Protein AF-A0A511R0C4-F1 (afdb_monomer)

pLDDT: mean 76.49, std 20.61, range [31.17, 96.56]

Nearest PDB structures (foldseek):
  2pr9-assembly1_A  TM=6.406E-01  e=6.343E-01  Rattus norvegicus
  7oiq-assembly1_AAA  TM=5.763E-01  e=1.307E+00  Rattus norvegicus
  5cis-assembly1_A-2  TM=3.730E-01  e=4.066E-01  Rattus norvegicus
  2qqk-assembly1_A  TM=3.559E-01  e=2.087E-01  Homo sapiens
  5ckm-assembly1_A-2  TM=3.817E-01  e=1.236E+00  Rattus norvegicus

Sequence (210 aa):
MAATIDMESRTIMVSGAIDVNQVTIVMRVPIPEPGEYTLVKAETNLTDEPWLCWQITLGEGVSLPLQNPTNLLLSRQFRKAKYLADRGAILFWDGEVRPGDAIFKMARLNISGNYMILSHNRGGLTDAIFDEDEGESDDTGLEQDTPRIDLPGALDRYYEHITRHGFGDDLPKIEVEAPVRIVQPGEIDILSFTNLPQAHSGGIQPRERA

Solvent-accessible surface area (backbone atoms only — not comparable to full-atom values): 12278 Å² total; per-residue (Å²): 97,39,34,37,34,35,70,90,79,29,33,37,42,37,40,40,68,42,68,75,76,87,43,26,42,35,37,36,33,78,35,98,64,56,47,70,32,38,39,38,39,40,39,29,32,59,32,96,60,57,34,45,28,40,40,38,35,47,30,81,50,38,44,68,60,84,87,45,96,73,62,44,66,44,45,82,48,23,80,40,64,49,73,42,76,94,69,42,27,41,41,35,28,69,43,59,34,43,57,76,34,66,42,44,40,36,38,46,35,33,29,71,38,58,39,48,36,37,32,36,35,69,45,54,73,73,80,55,75,62,69,77,68,80,66,77,87,75,93,63,99,58,89,74,72,78,75,82,75,57,62,73,63,50,52,54,51,45,50,56,48,40,77,74,68,55,83,65,89,85,42,57,74,46,81,42,77,30,57,71,46,77,52,55,94,92,60,82,84,79,69,96,70,84,77,63,79,74,74,80,72,75,76,83,71,81,80,79,84,128

Organism: NCBI:txid1227553

Mean predicted aligned error: 11.78 Å

Structure (mmCIF, N/CA/C/O backbone):
data_AF-A0A511R0C4-F1
#
_entry.id   AF-A0A511R0C4-F1
#
loop_
_atom_site.group_PDB
_atom_site.id
_atom_site.type_symbol
_atom_site.label_atom_id
_atom_site.label_alt_id
_atom_site.label_comp_id
_atom_site.label_asym_id
_atom_site.label_entity_id
_atom_site.label_seq_id
_atom_site.pdbx_PDB_ins_code
_atom_site.Cartn_x
_atom_site.Cartn_y
_atom_site.Cartn_z
_atom_site.occupancy
_atom_site.B_iso_or_equiv
_atom_site.auth_seq_id
_atom_site.auth_comp_id
_atom_site.auth_asym_id
_atom_site.auth_atom_id
_atom_site.pdbx_PDB_model_num
ATOM 1 N N . MET A 1 1 ? -10.113 3.307 -7.699 1.00 87.19 1 MET A N 1
ATOM 2 C CA . MET A 1 1 ? -9.894 2.530 -6.453 1.00 87.19 1 MET A CA 1
ATOM 3 C C . MET A 1 1 ? -11.134 2.642 -5.582 1.00 87.19 1 MET A C 1
ATOM 5 O O . MET A 1 1 ? -11.849 3.625 -5.728 1.00 87.19 1 MET A O 1
ATOM 9 N N . ALA A 1 2 ? -11.395 1.665 -4.717 1.00 89.56 2 ALA A N 1
ATOM 10 C CA . ALA A 1 2 ? -12.496 1.669 -3.753 1.00 89.56 2 ALA A CA 1
ATOM 11 C C . ALA A 1 2 ? -12.060 0.983 -2.453 1.00 89.56 2 ALA A C 1
ATOM 13 O O . ALA A 1 2 ? -11.134 0.164 -2.460 1.00 89.56 2 ALA A O 1
ATOM 14 N N . ALA A 1 3 ? -12.724 1.322 -1.351 1.00 92.88 3 ALA A N 1
ATOM 15 C CA . ALA A 1 3 ? -12.408 0.803 -0.034 1.00 92.88 3 ALA A CA 1
ATOM 16 C C . ALA A 1 3 ? -13.652 0.279 0.690 1.00 92.88 3 ALA A C 1
ATOM 18 O O . ALA A 1 3 ? -14.783 0.726 0.489 1.00 92.88 3 ALA A O 1
ATOM 19 N N . THR A 1 4 ? -13.435 -0.691 1.562 1.00 93.88 4 THR A N 1
ATOM 20 C CA . THR A 1 4 ? -14.440 -1.232 2.468 1.00 93.88 4 THR A CA 1
ATOM 21 C C . THR A 1 4 ? -13.814 -1.405 3.839 1.00 93.88 4 THR A C 1
ATOM 23 O O . THR A 1 4 ? -12.650 -1.788 3.945 1.00 93.88 4 THR A O 1
ATOM 26 N N . ILE A 1 5 ? -14.564 -1.071 4.883 1.00 94.12 5 ILE A N 1
ATOM 27 C CA . ILE A 1 5 ? -14.098 -1.134 6.264 1.00 94.12 5 ILE A CA 1
ATOM 28 C C . ILE A 1 5 ? -15.033 -2.045 7.043 1.00 94.12 5 ILE A C 1
ATOM 30 O O . ILE A 1 5 ? -16.219 -1.751 7.188 1.00 94.12 5 ILE A O 1
ATOM 34 N N . ASP A 1 6 ? -14.476 -3.135 7.554 1.00 92.75 6 ASP A N 1
ATOM 35 C CA . ASP A 1 6 ? -15.108 -3.970 8.564 1.00 92.75 6 ASP A CA 1
ATOM 36 C C . ASP A 1 6 ? -14.676 -3.472 9.947 1.00 92.75 6 ASP A C 1
ATOM 38 O O . ASP A 1 6 ? -13.513 -3.591 10.348 1.00 92.75 6 ASP A O 1
ATOM 42 N N . MET A 1 7 ? -15.630 -2.881 10.665 1.00 90.25 7 MET A N 1
ATOM 43 C CA . MET A 1 7 ? -15.401 -2.311 11.992 1.00 90.25 7 MET A CA 1
ATOM 44 C C . MET A 1 7 ? -15.287 -3.372 13.087 1.00 90.25 7 MET A C 1
ATOM 46 O O . MET A 1 7 ? -14.645 -3.107 14.104 1.00 90.25 7 MET A O 1
ATOM 50 N N . GLU A 1 8 ? -15.868 -4.558 12.890 1.00 89.56 8 GLU A N 1
ATOM 51 C CA . GLU A 1 8 ? -15.792 -5.654 13.858 1.00 89.56 8 GLU A CA 1
ATOM 52 C C . GLU A 1 8 ? -14.375 -6.233 13.883 1.00 89.56 8 GLU A C 1
ATOM 54 O O . GLU A 1 8 ? -13.758 -6.331 14.946 1.00 89.56 8 GLU A O 1
ATOM 59 N N . SER A 1 9 ? -13.815 -6.537 12.706 1.00 89.56 9 SER A N 1
ATOM 60 C CA . SER A 1 9 ? -12.447 -7.061 12.593 1.00 89.56 9 SER A CA 1
ATOM 61 C C . SER A 1 9 ? -11.356 -5.987 12.531 1.00 89.56 9 SER A C 1
ATOM 63 O O . SER A 1 9 ? -10.170 -6.328 12.560 1.00 89.56 9 SER A O 1
ATOM 65 N N . ARG A 1 10 ? -11.726 -4.700 12.448 1.00 92.31 10 ARG A N 1
ATOM 66 C CA . ARG A 1 10 ? -10.808 -3.574 12.183 1.00 92.31 10 ARG A CA 1
ATOM 67 C C . ARG A 1 10 ? -10.005 -3.782 10.897 1.00 92.31 10 ARG A C 1
ATOM 69 O O . ARG A 1 10 ? -8.800 -3.525 10.853 1.00 92.31 10 ARG A O 1
ATOM 76 N N . THR A 1 11 ? -10.660 -4.243 9.838 1.00 93.19 11 THR A N 1
ATOM 77 C CA . THR A 1 11 ? -10.013 -4.500 8.546 1.00 93.19 11 THR A CA 1
ATOM 78 C C . THR A 1 11 ? -10.420 -3.451 7.525 1.00 93.19 11 THR A C 1
ATOM 80 O O . THR A 1 11 ? -11.603 -3.219 7.297 1.00 93.19 11 THR A O 1
ATOM 83 N N . ILE A 1 12 ? -9.432 -2.838 6.877 1.00 94.81 12 ILE A N 1
ATOM 84 C CA . ILE A 1 12 ? -9.630 -1.955 5.729 1.00 94.81 12 ILE A CA 1
ATOM 85 C C . ILE A 1 12 ? -9.226 -2.743 4.489 1.00 94.81 12 ILE A C 1
ATOM 87 O O . ILE A 1 12 ? -8.048 -3.044 4.300 1.00 94.81 12 ILE A O 1
ATOM 91 N N . MET A 1 13 ? -10.189 -3.063 3.633 1.00 95.06 13 MET A N 1
ATOM 92 C CA . MET A 1 13 ? -9.938 -3.670 2.336 1.00 95.06 13 MET A CA 1
ATOM 93 C C . MET A 1 13 ? -9.955 -2.594 1.256 1.00 95.06 13 MET A C 1
ATOM 95 O O . MET A 1 13 ? -10.962 -1.925 1.047 1.00 95.06 13 MET A O 1
ATOM 99 N N . VAL A 1 14 ? -8.841 -2.431 0.554 1.00 94.25 14 VAL A N 1
ATOM 100 C CA . VAL A 1 14 ? -8.711 -1.519 -0.583 1.00 94.25 14 VAL A CA 1
ATOM 101 C C . VAL A 1 14 ? -8.503 -2.340 -1.837 1.00 94.25 14 VAL A C 1
ATOM 103 O O . VAL A 1 14 ? -7.671 -3.248 -1.863 1.00 94.25 14 VAL A O 1
ATOM 106 N N . SER A 1 15 ? -9.196 -1.978 -2.910 1.00 92.31 15 SER A N 1
ATOM 107 C CA . SER A 1 15 ? -8.843 -2.505 -4.217 1.00 92.31 15 SER A CA 1
ATOM 108 C C . SER A 1 15 ? -8.902 -1.482 -5.337 1.00 92.31 15 SER A C 1
ATOM 110 O O . SER A 1 15 ? -9.533 -0.422 -5.248 1.00 92.31 15 SER A O 1
ATOM 112 N N . GLY A 1 16 ? -8.211 -1.802 -6.419 1.00 91.31 16 GLY A N 1
ATOM 113 C CA . GLY A 1 16 ? -8.275 -1.020 -7.633 1.00 91.31 16 GLY A CA 1
ATOM 114 C C . GLY A 1 16 ? -7.463 -1.616 -8.761 1.00 91.31 16 GLY A C 1
ATOM 115 O O . GLY A 1 16 ? -6.937 -2.723 -8.678 1.00 91.31 16 GLY A O 1
ATOM 116 N N . ALA A 1 17 ? -7.373 -0.835 -9.820 1.00 92.94 17 ALA A N 1
ATOM 117 C CA . ALA A 1 17 ? -6.550 -1.107 -10.972 1.00 92.94 17 ALA A CA 1
ATOM 118 C C . ALA A 1 17 ? -5.795 0.177 -11.318 1.00 92.94 17 ALA A C 1
ATOM 120 O O . ALA A 1 17 ? -6.306 1.270 -11.055 1.00 92.94 17 ALA A O 1
ATOM 121 N N . ILE A 1 18 ? -4.579 0.028 -11.827 1.00 91.75 18 ILE A N 1
ATOM 122 C CA . ILE A 1 18 ? -3.676 1.137 -12.126 1.00 91.75 18 ILE A CA 1
ATOM 123 C C . ILE A 1 18 ? -3.215 0.987 -13.568 1.00 91.75 18 ILE A C 1
ATOM 125 O O . ILE A 1 18 ? -2.592 -0.013 -13.910 1.00 91.75 18 ILE A O 1
ATOM 129 N N . ASP A 1 19 ? -3.531 1.981 -14.387 1.00 91.69 19 ASP A N 1
ATOM 130 C CA . ASP A 1 19 ? -3.222 2.082 -15.818 1.00 91.69 19 ASP A CA 1
ATOM 131 C C . ASP A 1 19 ? -2.254 3.238 -16.129 1.00 91.69 19 ASP A C 1
ATOM 133 O O . ASP A 1 19 ? -2.023 3.579 -17.285 1.00 91.69 19 ASP A O 1
ATOM 137 N N . VAL A 1 20 ? -1.669 3.835 -15.088 1.00 87.38 20 VAL A N 1
ATOM 138 C CA . VAL A 1 20 ? -0.735 4.959 -15.181 1.00 87.38 20 VAL A CA 1
ATOM 139 C C . VAL A 1 20 ? 0.674 4.545 -14.768 1.00 87.38 20 VAL A C 1
ATOM 141 O O . VAL A 1 20 ? 0.876 3.821 -13.792 1.00 87.38 20 VAL A O 1
ATOM 144 N N . ASN A 1 21 ? 1.658 5.047 -15.509 1.00 84.69 21 ASN A N 1
ATOM 145 C CA . ASN A 1 21 ? 3.084 4.886 -15.241 1.00 84.69 21 ASN A CA 1
ATOM 146 C C . ASN A 1 21 ? 3.674 6.182 -14.668 1.00 84.69 21 ASN A C 1
ATOM 148 O O . ASN A 1 21 ? 3.113 7.252 -14.884 1.00 84.69 21 ASN A O 1
ATOM 152 N N . GLN A 1 22 ? 4.815 6.081 -13.971 1.00 83.69 22 GLN A N 1
ATOM 153 C CA . GLN A 1 22 ? 5.636 7.232 -13.549 1.00 83.69 22 GLN A CA 1
ATOM 154 C C . GLN A 1 22 ? 4.884 8.309 -12.746 1.00 83.69 22 GLN A C 1
ATOM 156 O O . GLN A 1 22 ? 5.139 9.504 -12.867 1.00 83.69 22 GLN A O 1
ATOM 161 N N . VAL A 1 23 ? 3.950 7.883 -11.899 1.00 87.44 23 VAL A N 1
ATOM 162 C CA . VAL A 1 23 ? 3.211 8.769 -10.998 1.00 87.44 23 VAL A CA 1
ATOM 163 C C . VAL A 1 23 ? 3.168 8.185 -9.598 1.00 87.44 23 VAL A C 1
ATOM 165 O O . VAL A 1 23 ? 3.160 6.966 -9.405 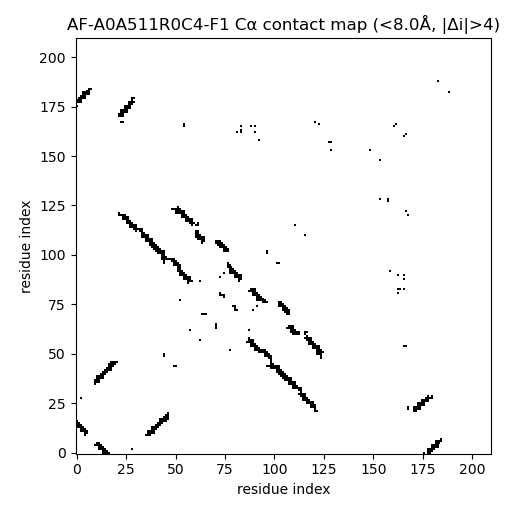1.00 87.44 23 VAL A O 1
ATOM 168 N N . THR A 1 24 ? 3.077 9.071 -8.617 1.00 90.69 24 THR A N 1
ATOM 169 C CA . THR A 1 24 ? 2.757 8.707 -7.243 1.00 90.69 24 THR A CA 1
ATOM 170 C C . THR A 1 24 ? 1.258 8.886 -7.028 1.00 90.69 24 THR A C 1
ATOM 172 O O . THR A 1 24 ? 0.725 9.994 -7.097 1.00 90.69 24 THR A O 1
ATOM 175 N N . ILE A 1 25 ? 0.556 7.791 -6.745 1.00 92.44 25 ILE A N 1
ATOM 176 C CA . ILE A 1 25 ? -0.876 7.822 -6.448 1.00 92.44 25 ILE A CA 1
ATOM 177 C C . ILE A 1 25 ? -1.040 8.066 -4.953 1.00 92.44 25 ILE A C 1
ATOM 179 O O . ILE A 1 25 ? -0.658 7.231 -4.133 1.00 92.44 25 ILE A O 1
ATOM 183 N N . VAL A 1 26 ? -1.619 9.207 -4.594 1.00 94.31 26 VAL A N 1
ATOM 184 C CA . VAL A 1 26 ? -1.947 9.580 -3.218 1.00 94.31 26 VAL A CA 1
ATOM 185 C C . VAL A 1 26 ? -3.397 9.205 -2.953 1.00 94.31 26 VAL A C 1
ATOM 187 O O . VAL A 1 26 ? -4.327 9.869 -3.401 1.00 94.31 26 VAL A O 1
ATOM 190 N N . MET A 1 27 ? -3.597 8.120 -2.219 1.00 94.88 27 MET A N 1
ATOM 191 C CA . MET A 1 27 ? -4.910 7.623 -1.850 1.00 94.88 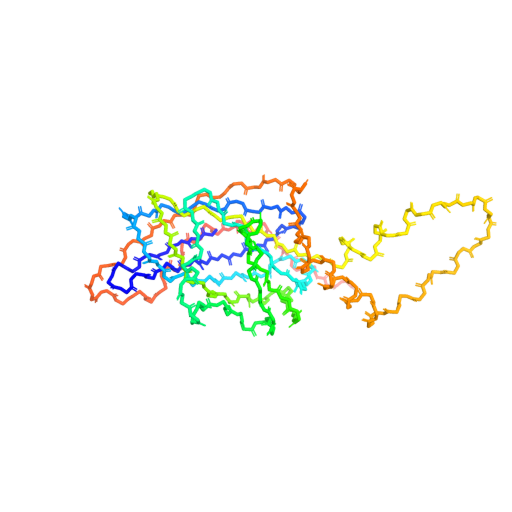27 MET A CA 1
ATOM 192 C C . MET A 1 27 ? -5.324 8.153 -0.478 1.00 94.88 27 MET A C 1
ATOM 194 O O . MET A 1 27 ? -4.573 8.048 0.495 1.00 94.88 27 MET A O 1
ATOM 198 N N . ARG A 1 28 ? -6.556 8.649 -0.391 1.00 96.19 28 ARG A N 1
ATOM 199 C CA . ARG A 1 28 ? -7.209 9.062 0.853 1.00 96.19 28 ARG A CA 1
ATOM 200 C C . ARG A 1 28 ? -8.418 8.167 1.098 1.00 96.19 28 ARG A C 1
ATOM 202 O O . ARG A 1 28 ? -9.277 8.037 0.229 1.00 96.19 28 ARG A O 1
ATOM 209 N N . VAL A 1 29 ? -8.483 7.550 2.273 1.00 96.00 29 VAL A N 1
ATOM 210 C CA . VAL A 1 29 ? -9.602 6.695 2.691 1.00 96.00 29 VAL A CA 1
ATOM 211 C C . VAL A 1 29 ? -10.200 7.284 3.966 1.00 96.00 29 VAL A C 1
ATOM 213 O O . VAL A 1 29 ? -9.492 7.321 4.973 1.00 96.00 29 VAL A O 1
ATOM 216 N N . PRO A 1 30 ? -11.456 7.762 3.955 1.00 95.56 30 PRO A N 1
ATOM 217 C CA . PRO A 1 30 ? -12.162 8.143 5.175 1.00 95.56 30 PRO A CA 1
ATOM 218 C C . PRO A 1 30 ? -12.204 6.991 6.185 1.00 95.56 30 PRO A C 1
ATOM 220 O O . PRO A 1 30 ? -12.572 5.870 5.837 1.00 95.56 30 PRO A O 1
ATOM 223 N N . ILE A 1 31 ? -11.845 7.270 7.436 1.00 95.50 31 ILE A N 1
ATOM 224 C CA . ILE A 1 31 ? -11.839 6.301 8.535 1.00 95.50 31 ILE A CA 1
ATOM 225 C C . ILE A 1 31 ? -12.898 6.714 9.565 1.00 95.50 31 ILE A C 1
ATOM 227 O O . ILE A 1 31 ? -12.876 7.865 10.002 1.00 95.50 31 ILE A O 1
ATOM 231 N N . PRO A 1 32 ? -13.813 5.809 9.970 1.00 93.38 32 PRO A N 1
ATOM 232 C CA . PRO A 1 32 ? -14.898 6.142 10.896 1.00 93.38 32 PRO A CA 1
ATOM 233 C C . PRO A 1 32 ? -14.409 6.588 12.274 1.00 93.38 32 PRO A C 1
ATOM 235 O O . PRO A 1 32 ? -14.987 7.490 12.873 1.00 93.38 32 PRO A O 1
ATOM 238 N N . GLU A 1 33 ? -13.340 5.962 12.766 1.00 94.56 33 GLU A N 1
ATOM 239 C CA . GLU A 1 33 ? -12.709 6.308 14.037 1.00 94.56 33 GLU A CA 1
ATOM 240 C C . GLU A 1 33 ? -11.216 5.928 14.050 1.00 94.56 33 GLU A C 1
ATOM 242 O O . GLU A 1 33 ? -10.846 4.892 13.483 1.00 94.56 33 GLU A O 1
ATOM 247 N N . PRO A 1 34 ? -10.354 6.726 14.706 1.00 96.56 34 PRO A N 1
ATOM 248 C CA . PRO A 1 34 ? -8.944 6.395 14.899 1.00 96.56 34 PRO A CA 1
ATOM 249 C C . PRO A 1 34 ? -8.732 5.038 15.581 1.00 96.56 34 PRO A C 1
ATOM 251 O O . PRO A 1 34 ? -9.550 4.592 16.386 1.00 96.56 34 PRO A O 1
ATOM 254 N N . GLY A 1 35 ? -7.598 4.399 15.308 1.00 94.62 35 GLY A N 1
ATOM 255 C CA . GLY A 1 35 ? -7.206 3.155 15.961 1.00 94.62 35 GLY A CA 1
ATOM 256 C C . GLY A 1 35 ? -6.269 2.293 15.127 1.00 94.62 35 GLY A C 1
ATOM 257 O O . GLY A 1 35 ? -5.738 2.709 14.096 1.00 94.62 35 GLY A O 1
ATOM 258 N N . GLU A 1 36 ? -6.082 1.058 15.588 1.00 94.31 36 GLU A N 1
ATOM 259 C CA . GLU A 1 36 ? -5.347 0.048 14.837 1.00 94.31 36 GLU A CA 1
ATOM 260 C C . GLU A 1 36 ? -6.253 -0.660 13.833 1.00 94.31 36 GLU A C 1
ATOM 262 O O . GLU A 1 36 ? -7.318 -1.159 14.197 1.00 94.31 36 GLU A O 1
ATOM 267 N N . TYR A 1 37 ? -5.780 -0.764 12.593 1.00 93.69 37 TYR A N 1
ATOM 268 C CA . TYR A 1 37 ? -6.450 -1.474 11.513 1.00 93.69 37 TYR A CA 1
ATOM 269 C C . TYR A 1 37 ? -5.491 -2.412 10.786 1.00 93.69 37 TYR A C 1
ATOM 271 O O . TYR A 1 37 ? -4.292 -2.153 10.659 1.00 93.69 37 TYR A O 1
ATOM 279 N N . THR A 1 38 ? -6.035 -3.501 10.256 1.00 93.12 38 THR A N 1
ATOM 280 C CA . THR A 1 38 ? -5.350 -4.337 9.273 1.00 93.12 38 THR A CA 1
ATOM 281 C C . THR A 1 38 ? -5.726 -3.843 7.883 1.00 93.12 38 THR A C 1
ATOM 283 O O . THR A 1 38 ? -6.878 -3.943 7.474 1.00 93.12 38 THR A O 1
ATOM 286 N N . LEU A 1 39 ? -4.762 -3.298 7.149 1.00 93.69 39 LEU A N 1
ATOM 287 C CA . LEU A 1 39 ? -4.908 -2.984 5.736 1.00 93.69 39 LEU A CA 1
ATOM 288 C C . LEU A 1 39 ? -4.712 -4.258 4.914 1.00 93.69 39 LEU A C 1
ATOM 290 O O . LEU A 1 39 ? -3.667 -4.903 5.000 1.00 93.69 39 LEU A O 1
ATOM 294 N N . VAL A 1 40 ? -5.685 -4.557 4.062 1.00 93.38 40 VAL A N 1
ATOM 295 C CA . VAL A 1 40 ? -5.601 -5.544 2.986 1.00 93.38 40 VAL A CA 1
ATOM 296 C C . VAL A 1 40 ? -5.779 -4.794 1.675 1.00 93.38 40 VAL A C 1
ATOM 298 O O . VAL A 1 40 ? -6.808 -4.165 1.452 1.00 93.38 40 VAL A O 1
ATOM 301 N N . LYS A 1 41 ? -4.777 -4.820 0.799 1.00 93.06 41 LYS A N 1
ATOM 302 C CA . LYS A 1 41 ? -4.791 -4.054 -0.450 1.00 93.06 41 LYS A CA 1
ATOM 303 C C . LYS A 1 41 ? -4.521 -4.954 -1.647 1.00 93.06 41 LYS A C 1
ATOM 305 O O . LYS A 1 41 ? -3.507 -5.651 -1.669 1.00 93.06 41 LYS A O 1
ATOM 310 N N . ALA A 1 42 ? -5.408 -4.911 -2.637 1.00 93.00 42 ALA A N 1
ATOM 311 C CA . ALA A 1 42 ? -5.285 -5.653 -3.888 1.00 93.00 42 ALA A CA 1
ATOM 312 C C . ALA A 1 42 ? -5.342 -4.710 -5.095 1.00 93.00 42 ALA A C 1
ATOM 314 O O . ALA A 1 42 ? -6.321 -3.992 -5.276 1.00 93.00 42 ALA A O 1
ATOM 315 N N . GLU A 1 43 ? -4.310 -4.690 -5.931 1.00 93.69 43 GLU A N 1
ATOM 316 C CA . GLU A 1 43 ? -4.241 -3.762 -7.066 1.00 93.69 43 GLU A CA 1
ATOM 317 C C . GLU A 1 43 ? -3.853 -4.485 -8.342 1.00 93.69 43 GLU A C 1
ATOM 319 O O . GLU A 1 43 ? -2.867 -5.212 -8.356 1.00 93.69 43 GLU A O 1
ATOM 324 N N . THR A 1 44 ? -4.622 -4.282 -9.407 1.00 95.12 44 THR A N 1
ATOM 325 C CA . THR A 1 44 ? -4.337 -4.882 -10.714 1.00 95.12 44 THR A CA 1
ATOM 326 C C . THR A 1 44 ? -3.430 -3.969 -11.520 1.00 95.12 44 THR A C 1
ATOM 328 O O . THR A 1 44 ? -3.706 -2.772 -11.640 1.00 95.12 44 THR A O 1
ATOM 331 N N . ASN A 1 45 ? -2.372 -4.538 -12.082 1.00 94.19 45 ASN A N 1
ATOM 332 C CA . ASN A 1 45 ? -1.522 -3.860 -13.039 1.00 94.19 45 ASN A CA 1
ATOM 333 C C . ASN A 1 45 ? -2.212 -3.832 -14.407 1.00 94.19 45 ASN A C 1
ATOM 335 O O . ASN A 1 45 ? -2.353 -4.869 -15.045 1.00 94.19 45 ASN A O 1
ATOM 339 N N . LEU A 1 46 ? -2.666 -2.662 -14.849 1.00 94.69 46 LEU A N 1
ATOM 340 C CA . LEU A 1 46 ? -3.187 -2.435 -16.202 1.00 94.69 46 LEU A CA 1
ATOM 341 C C . LEU A 1 46 ? -2.223 -1.605 -17.056 1.00 94.69 46 LEU A C 1
ATOM 343 O O . LEU A 1 46 ? -2.601 -1.162 -18.139 1.00 94.69 46 LEU A O 1
ATOM 347 N N . THR A 1 47 ? -1.001 -1.377 -16.574 1.00 90.75 47 THR A N 1
ATOM 348 C CA . THR A 1 47 ? 0.038 -0.722 -17.358 1.00 90.75 47 THR A CA 1
ATOM 349 C C . THR A 1 47 ? 0.656 -1.708 -18.349 1.00 90.75 47 THR A C 1
ATOM 351 O O . THR A 1 47 ? 0.351 -2.901 -18.362 1.00 90.75 47 THR A O 1
ATOM 354 N N . ASP A 1 48 ? 1.518 -1.202 -19.216 1.00 89.06 48 ASP A N 1
ATOM 355 C CA . ASP A 1 48 ? 2.288 -1.954 -20.206 1.00 89.06 48 ASP A CA 1
ATOM 356 C C . ASP A 1 48 ? 3.625 -2.496 -19.669 1.00 89.06 48 ASP A C 1
ATOM 358 O O . ASP A 1 48 ? 4.318 -3.230 -20.373 1.00 89.06 48 ASP A O 1
ATOM 362 N N . GLU A 1 49 ? 3.969 -2.199 -18.412 1.00 87.44 49 GLU A N 1
ATOM 363 C CA . GLU A 1 49 ? 5.243 -2.569 -17.794 1.00 87.44 49 GLU A CA 1
ATOM 364 C C . GLU A 1 49 ? 5.059 -3.416 -16.525 1.00 87.44 49 GLU A C 1
ATOM 366 O O . GLU A 1 49 ? 4.131 -3.188 -15.740 1.00 87.44 49 GLU A O 1
ATOM 371 N N . PRO A 1 50 ? 5.963 -4.375 -16.253 1.00 89.12 50 PRO A N 1
ATOM 372 C CA . PRO A 1 50 ? 5.944 -5.105 -14.996 1.00 89.12 50 PRO A CA 1
ATOM 373 C C . PRO A 1 50 ? 6.328 -4.208 -13.812 1.00 89.12 50 PRO A C 1
ATOM 375 O O . PRO A 1 50 ? 7.144 -3.290 -13.925 1.00 89.12 50 PRO A O 1
ATOM 378 N N . TRP A 1 51 ? 5.774 -4.507 -12.638 1.00 90.31 51 TRP A N 1
ATOM 379 C CA . TRP A 1 51 ? 6.181 -3.876 -11.380 1.00 90.31 51 TRP A CA 1
ATOM 380 C C . TRP A 1 51 ? 7.195 -4.778 -10.682 1.00 90.31 51 TRP A C 1
ATOM 382 O O . TRP A 1 51 ? 6.857 -5.894 -10.281 1.00 90.31 51 TRP A O 1
ATOM 392 N N . LEU A 1 52 ? 8.430 -4.301 -10.534 1.00 88.25 52 LEU A N 1
ATOM 393 C CA . LEU A 1 52 ? 9.528 -5.075 -9.934 1.00 88.25 52 LEU A CA 1
ATOM 394 C C . LEU A 1 52 ? 9.737 -4.763 -8.455 1.00 88.25 52 LEU A C 1
ATOM 396 O O . LEU A 1 52 ? 10.275 -5.566 -7.692 1.00 88.25 52 LEU A O 1
ATOM 400 N N . CYS A 1 53 ? 9.277 -3.595 -8.037 1.00 89.25 53 CYS A N 1
ATOM 401 C CA . CYS A 1 53 ? 9.178 -3.224 -6.645 1.00 89.25 53 CYS A CA 1
ATOM 402 C C . CYS A 1 53 ? 7.967 -2.315 -6.445 1.00 89.25 53 CYS A C 1
ATOM 404 O O . CYS A 1 53 ? 7.375 -1.779 -7.389 1.00 89.25 53 CYS A O 1
ATOM 406 N N . TRP A 1 54 ? 7.575 -2.177 -5.187 1.00 91.25 54 TRP A N 1
ATOM 407 C CA . TRP A 1 54 ? 6.417 -1.396 -4.801 1.00 91.25 54 TRP A CA 1
ATOM 408 C C . TRP A 1 54 ? 6.677 -0.688 -3.487 1.00 91.25 54 TRP A C 1
ATOM 410 O O . TRP A 1 54 ? 7.053 -1.337 -2.507 1.00 91.25 54 TRP A O 1
ATOM 420 N N . GLN A 1 55 ? 6.410 0.612 -3.442 1.00 91.50 55 GLN A N 1
ATOM 421 C CA . GLN A 1 55 ? 6.515 1.393 -2.222 1.00 91.50 55 GLN A CA 1
ATOM 422 C C . GLN A 1 55 ? 5.148 1.946 -1.821 1.00 91.50 55 GLN A C 1
ATOM 424 O O . GLN A 1 55 ? 4.317 2.315 -2.651 1.00 91.50 55 GLN A O 1
ATOM 429 N N . ILE A 1 56 ? 4.903 1.959 -0.514 1.00 92.94 56 ILE A N 1
ATOM 430 C CA . ILE A 1 56 ? 3.789 2.661 0.115 1.00 92.94 56 ILE A CA 1
ATOM 431 C C . ILE A 1 56 ? 4.383 3.632 1.125 1.00 92.94 56 ILE A C 1
ATOM 433 O O . ILE A 1 56 ? 4.984 3.185 2.098 1.00 92.94 56 ILE A O 1
ATOM 437 N N . THR A 1 57 ? 4.187 4.930 0.939 1.00 92.69 57 THR A N 1
ATOM 438 C CA . THR A 1 57 ? 4.537 5.935 1.946 1.00 92.69 57 THR A CA 1
ATOM 439 C C . THR A 1 57 ? 3.310 6.242 2.793 1.00 92.69 57 THR A C 1
ATOM 441 O O . THR A 1 57 ? 2.212 6.486 2.280 1.00 92.69 57 THR A O 1
ATOM 444 N N . LEU A 1 58 ? 3.489 6.183 4.107 1.00 93.62 58 LEU A N 1
ATOM 445 C CA . LEU A 1 58 ? 2.455 6.466 5.089 1.00 93.62 58 LEU A CA 1
ATOM 446 C C . LEU A 1 58 ? 2.327 7.984 5.241 1.00 93.62 58 LEU A C 1
ATOM 448 O O . LEU A 1 58 ? 3.308 8.677 5.503 1.00 93.62 58 LEU A O 1
ATOM 452 N N . GLY A 1 59 ? 1.120 8.505 5.036 1.00 94.19 59 GLY A N 1
ATOM 453 C CA . GLY A 1 59 ? 0.830 9.919 5.232 1.00 94.19 59 GLY A CA 1
ATOM 454 C C . GLY A 1 59 ? 0.750 10.303 6.709 1.00 94.19 59 GLY A C 1
ATOM 455 O O . GLY A 1 59 ? 0.849 9.467 7.609 1.00 94.19 59 GLY A O 1
ATOM 456 N N . GLU A 1 60 ? 0.528 11.593 6.955 1.00 92.44 60 GLU A N 1
ATOM 457 C CA . GLU A 1 60 ? 0.358 12.122 8.307 1.00 92.44 60 GLU A CA 1
ATOM 458 C C . GLU A 1 60 ? -0.725 11.355 9.082 1.00 92.44 60 GLU A C 1
ATOM 460 O O . GLU A 1 60 ? -1.805 11.062 8.566 1.00 92.44 60 GLU A O 1
ATOM 465 N N . GLY A 1 61 ? -0.418 11.014 10.335 1.00 92.94 61 GLY A N 1
ATOM 466 C CA . GLY A 1 61 ? -1.324 10.278 11.213 1.00 92.94 61 GLY A CA 1
ATOM 467 C C . GLY A 1 61 ? -1.429 8.778 10.927 1.00 92.94 61 GLY A C 1
ATOM 468 O O . GLY A 1 61 ? -2.200 8.105 11.607 1.00 92.94 61 GLY A O 1
ATOM 469 N N . VAL A 1 62 ? -0.656 8.233 9.980 1.00 94.62 62 VAL A N 1
ATOM 470 C CA . VAL A 1 62 ? -0.569 6.790 9.710 1.00 94.62 62 VAL A CA 1
ATOM 471 C C . VAL A 1 62 ? 0.822 6.279 10.083 1.00 94.62 62 VAL A C 1
ATOM 473 O O . VAL A 1 62 ? 1.836 6.851 9.700 1.00 94.62 62 VAL A O 1
ATOM 476 N N . SER A 1 63 ? 0.893 5.186 10.839 1.00 91.88 63 SER A N 1
ATOM 477 C CA . SER A 1 63 ? 2.166 4.585 11.258 1.00 91.88 63 SER A CA 1
ATOM 478 C C . SER A 1 63 ? 2.070 3.067 11.372 1.00 91.88 63 SER A C 1
ATOM 480 O O . SER A 1 63 ? 0.979 2.514 11.494 1.00 91.88 63 SER A O 1
ATOM 482 N N . LEU A 1 64 ? 3.211 2.376 11.358 1.00 88.75 64 LEU A N 1
ATOM 483 C CA . LEU A 1 64 ? 3.260 0.980 11.792 1.00 88.75 64 LEU A CA 1
ATOM 484 C C . LEU A 1 64 ? 3.340 0.910 13.324 1.00 88.75 64 LEU A C 1
ATOM 486 O O . LEU A 1 64 ? 4.151 1.626 13.917 1.00 88.75 64 LEU A O 1
ATOM 490 N N . PRO A 1 65 ? 2.581 0.023 13.989 1.00 79.81 65 PRO A N 1
ATOM 491 C CA . PRO A 1 65 ? 2.746 -0.232 15.413 1.00 79.81 65 PRO A CA 1
ATOM 492 C C . PRO A 1 65 ? 4.061 -0.995 15.655 1.00 79.81 65 PRO A C 1
ATOM 494 O O . PRO A 1 65 ? 4.105 -2.219 15.698 1.00 79.81 65 PRO A O 1
ATOM 497 N N . LEU A 1 66 ? 5.175 -0.274 15.805 1.00 68.00 66 LEU A N 1
ATOM 498 C CA . LEU A 1 66 ? 6.543 -0.828 15.888 1.00 68.00 66 LEU A CA 1
ATOM 499 C C . LEU A 1 66 ? 6.800 -1.780 17.072 1.00 68.00 66 LEU A C 1
ATOM 501 O O . LEU A 1 66 ? 7.845 -2.421 17.125 1.00 68.00 66 LEU A O 1
ATOM 505 N N . GLN A 1 67 ? 5.865 -1.885 18.017 1.00 61.34 67 GLN A N 1
ATOM 506 C CA . GLN A 1 67 ? 6.002 -2.702 19.224 1.00 61.34 67 GLN A CA 1
ATOM 507 C C . GLN A 1 67 ? 5.731 -4.197 18.990 1.00 61.34 67 GLN A C 1
ATOM 509 O O . GLN A 1 67 ? 5.973 -4.997 19.893 1.00 61.34 67 GLN A O 1
ATOM 514 N N . ASN A 1 68 ? 5.238 -4.593 17.809 1.00 52.84 68 ASN A N 1
ATOM 515 C CA . ASN A 1 68 ? 4.843 -5.973 17.548 1.00 52.84 68 ASN A CA 1
ATOM 516 C C . ASN A 1 68 ? 5.789 -6.687 16.552 1.00 52.84 68 ASN A C 1
ATOM 518 O O . ASN A 1 68 ? 5.869 -6.280 15.389 1.00 52.84 68 ASN A O 1
ATOM 522 N N . PRO A 1 69 ? 6.464 -7.787 16.951 1.00 45.03 69 PRO A N 1
ATOM 523 C CA . PRO A 1 69 ? 7.292 -8.594 16.049 1.00 45.03 69 PRO A CA 1
ATOM 524 C C . PRO A 1 69 ? 6.497 -9.263 14.914 1.00 45.03 69 PRO A C 1
ATOM 526 O O . PRO A 1 69 ? 7.098 -9.746 13.959 1.00 45.03 69 PRO A O 1
ATOM 529 N N . THR A 1 70 ? 5.160 -9.280 14.984 1.00 49.44 70 THR A N 1
ATOM 530 C CA . THR A 1 70 ? 4.274 -9.781 13.923 1.00 49.44 70 THR A CA 1
ATOM 531 C C . THR A 1 70 ? 3.641 -8.663 13.099 1.00 49.44 70 THR A C 1
ATOM 533 O O . THR A 1 70 ? 2.526 -8.845 12.608 1.00 49.44 70 THR A O 1
ATOM 536 N N . ASN A 1 71 ? 4.283 -7.496 12.963 1.00 61.91 71 ASN A N 1
ATOM 537 C CA . ASN A 1 71 ? 3.844 -6.493 11.991 1.00 61.91 71 ASN A CA 1
ATOM 538 C C . ASN A 1 71 ? 3.786 -7.148 10.610 1.00 61.91 71 ASN A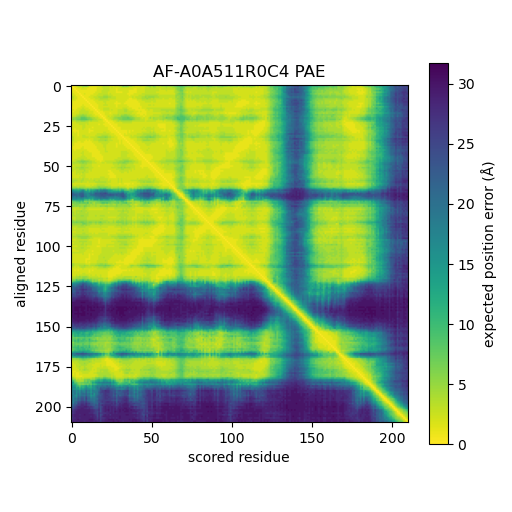 C 1
ATOM 540 O O . ASN A 1 71 ? 4.808 -7.389 9.972 1.00 61.91 71 ASN A O 1
ATOM 544 N N . LEU A 1 72 ? 2.570 -7.515 10.207 1.00 67.56 72 LEU A N 1
ATOM 545 C CA . LEU A 1 72 ? 2.290 -8.249 8.987 1.00 67.56 72 LEU A CA 1
ATOM 546 C C . LEU A 1 72 ? 2.614 -7.328 7.823 1.00 67.56 72 LEU A C 1
ATOM 548 O O . LEU A 1 72 ? 1.754 -6.568 7.419 1.00 67.56 72 LEU A O 1
ATOM 552 N N . LEU A 1 73 ? 3.844 -7.371 7.320 1.00 83.38 73 LEU A N 1
ATOM 553 C CA . LEU A 1 73 ? 4.223 -6.794 6.037 1.00 83.38 73 LEU A CA 1
ATOM 554 C C . LEU A 1 73 ? 4.338 -7.948 5.059 1.00 83.38 73 LEU A C 1
ATOM 556 O O . LEU A 1 73 ? 5.384 -8.582 4.940 1.00 83.38 73 LEU A O 1
ATOM 560 N N . LEU A 1 74 ? 3.223 -8.267 4.415 1.00 84.38 74 LEU A N 1
ATOM 561 C CA . LEU A 1 74 ? 3.149 -9.406 3.513 1.00 84.38 74 LEU A CA 1
ATOM 562 C C . LEU A 1 74 ? 2.803 -8.942 2.111 1.00 84.38 74 LEU A C 1
ATOM 564 O O . LEU A 1 74 ? 1.920 -8.108 1.925 1.00 84.38 74 LEU A O 1
ATOM 568 N N . SER A 1 75 ? 3.466 -9.548 1.135 1.00 87.12 75 SER A N 1
ATOM 569 C CA . SER A 1 75 ? 3.041 -9.566 -0.255 1.00 87.12 75 SER A CA 1
ATOM 570 C C . SER A 1 75 ? 3.079 -11.002 -0.760 1.00 87.12 75 SER A C 1
ATOM 572 O O . SER A 1 75 ? 3.901 -11.805 -0.318 1.00 87.12 75 SER A O 1
ATOM 574 N N . ARG A 1 76 ? 2.163 -11.355 -1.663 1.00 86.44 76 ARG A N 1
ATOM 575 C CA . ARG A 1 76 ? 2.192 -12.665 -2.333 1.00 86.44 76 ARG A CA 1
ATOM 576 C C . ARG A 1 76 ? 3.161 -12.686 -3.511 1.00 86.44 76 ARG A C 1
ATOM 578 O O . ARG A 1 76 ? 3.717 -13.739 -3.809 1.00 86.44 76 ARG A O 1
ATOM 585 N N . GLN A 1 77 ? 3.324 -11.546 -4.172 1.00 93.44 77 GLN A N 1
ATOM 586 C CA . GLN A 1 77 ? 4.088 -11.394 -5.409 1.00 93.44 77 GLN A CA 1
ATOM 587 C C . GLN A 1 77 ? 5.552 -11.054 -5.130 1.00 93.44 77 GLN A C 1
ATOM 589 O O . GLN A 1 77 ? 6.418 -11.423 -5.913 1.00 93.44 77 GLN A O 1
ATOM 594 N N . PHE A 1 78 ? 5.828 -10.411 -3.993 1.00 91.25 78 PHE A N 1
ATOM 595 C CA . PHE A 1 78 ? 7.170 -10.023 -3.569 1.00 91.25 78 PHE A CA 1
ATOM 596 C C . PHE A 1 78 ? 7.614 -10.842 -2.362 1.00 91.25 78 PHE A C 1
ATOM 598 O O . PHE A 1 78 ? 6.892 -10.937 -1.368 1.00 91.25 78 PHE A O 1
ATOM 605 N N . ARG A 1 79 ? 8.811 -11.428 -2.443 1.00 89.44 79 ARG A N 1
ATOM 606 C CA . ARG A 1 79 ? 9.376 -12.277 -1.383 1.00 89.44 79 ARG A CA 1
ATOM 607 C C . ARG A 1 79 ? 9.937 -11.477 -0.218 1.00 89.44 79 ARG A C 1
ATOM 609 O O . ARG A 1 79 ? 10.088 -12.028 0.871 1.00 89.44 79 ARG A O 1
ATOM 616 N N . LYS A 1 80 ? 10.284 -10.210 -0.446 1.00 88.81 80 LYS A N 1
ATOM 617 C CA . LYS A 1 80 ? 10.916 -9.345 0.548 1.00 88.81 80 LYS A CA 1
ATOM 618 C C . LYS A 1 80 ? 10.054 -8.121 0.820 1.00 88.81 80 LYS A C 1
ATOM 620 O O . LYS A 1 80 ? 9.426 -7.568 -0.083 1.00 88.81 80 LYS A O 1
ATOM 625 N N . ALA A 1 81 ? 10.053 -7.707 2.083 1.00 89.19 81 ALA A N 1
ATOM 626 C CA . ALA A 1 81 ? 9.413 -6.491 2.548 1.00 89.19 81 ALA A CA 1
ATOM 627 C C . ALA A 1 81 ? 10.256 -5.832 3.648 1.00 89.19 81 ALA A C 1
ATOM 629 O O . ALA A 1 81 ? 10.928 -6.522 4.419 1.00 89.19 81 ALA A O 1
ATOM 630 N N . LYS A 1 82 ? 10.226 -4.501 3.730 1.00 86.94 82 LYS A N 1
ATOM 631 C CA . LYS A 1 82 ? 10.954 -3.720 4.741 1.00 86.94 82 LYS A CA 1
ATOM 632 C C . LYS A 1 82 ? 10.211 -2.431 5.040 1.00 86.94 82 LYS A C 1
ATOM 634 O O . LYS A 1 82 ? 9.671 -1.799 4.138 1.00 86.94 82 LYS A O 1
ATOM 639 N N . TYR A 1 83 ? 10.235 -2.029 6.304 1.00 87.56 83 TYR A N 1
ATOM 640 C CA . TYR A 1 83 ? 9.834 -0.692 6.712 1.00 87.56 83 TYR A CA 1
ATOM 641 C C . TYR A 1 83 ? 11.056 0.229 6.795 1.00 87.56 83 TYR A C 1
ATOM 643 O O . TYR A 1 83 ? 12.041 -0.095 7.462 1.00 87.56 83 TYR A O 1
ATOM 651 N N . LEU A 1 84 ? 10.984 1.363 6.108 1.00 86.06 84 LEU A N 1
ATOM 652 C CA . LEU A 1 84 ? 11.948 2.458 6.126 1.00 86.06 84 LEU A CA 1
ATOM 653 C C . LEU A 1 84 ? 11.416 3.524 7.088 1.00 86.06 84 LEU A C 1
ATOM 655 O O . LEU A 1 84 ? 10.575 4.347 6.725 1.00 86.06 84 LEU A O 1
ATOM 659 N N . ALA A 1 85 ? 11.832 3.440 8.353 1.00 83.88 85 ALA A N 1
ATOM 660 C CA . ALA A 1 85 ? 11.259 4.239 9.437 1.00 83.88 85 ALA A CA 1
ATOM 661 C C . ALA A 1 85 ? 11.524 5.746 9.299 1.00 83.88 85 ALA A C 1
ATOM 663 O O . ALA A 1 85 ? 10.672 6.548 9.664 1.00 83.88 85 ALA A O 1
ATOM 664 N N . ASP A 1 86 ? 12.677 6.110 8.749 1.00 82.44 86 ASP A N 1
ATOM 665 C CA . ASP A 1 86 ? 13.096 7.476 8.428 1.00 82.44 86 ASP A CA 1
ATOM 666 C C . ASP A 1 86 ? 12.216 8.141 7.360 1.00 82.44 86 ASP A C 1
ATOM 668 O O . ASP A 1 86 ? 12.061 9.360 7.363 1.00 82.44 86 ASP A O 1
ATOM 672 N N . ARG A 1 87 ? 11.602 7.339 6.486 1.00 81.12 87 ARG A N 1
ATOM 673 C CA . ARG A 1 87 ? 10.713 7.801 5.410 1.00 81.12 87 ARG A CA 1
ATOM 674 C C . ARG A 1 87 ? 9.235 7.538 5.674 1.00 81.12 87 ARG A C 1
ATOM 676 O O . ARG A 1 87 ? 8.392 7.974 4.899 1.00 81.12 87 ARG A O 1
ATOM 683 N N . GLY A 1 88 ? 8.914 6.780 6.722 1.00 87.94 88 GLY A N 1
ATOM 684 C CA . GLY A 1 88 ? 7.561 6.275 6.933 1.00 87.94 88 GLY A CA 1
ATOM 685 C C . GLY A 1 88 ? 7.076 5.432 5.752 1.00 87.94 88 GLY A C 1
ATOM 686 O O . GLY A 1 88 ? 5.918 5.543 5.366 1.00 87.94 88 GLY A O 1
ATOM 687 N N . ALA A 1 89 ? 7.949 4.623 5.142 1.00 89.62 89 ALA A N 1
ATOM 688 C CA . ALA A 1 89 ? 7.637 3.900 3.909 1.00 89.62 89 ALA A CA 1
ATOM 689 C C . ALA A 1 89 ? 7.750 2.379 4.066 1.00 89.62 89 ALA A C 1
ATOM 691 O O . ALA A 1 89 ? 8.623 1.865 4.760 1.00 89.62 89 ALA A O 1
ATOM 692 N N . ILE A 1 90 ? 6.870 1.643 3.397 1.00 90.75 90 ILE A N 1
ATOM 693 C CA . ILE A 1 90 ? 6.888 0.185 3.286 1.00 90.75 90 ILE A CA 1
ATOM 694 C C . ILE A 1 90 ? 7.314 -0.160 1.866 1.00 90.75 90 ILE A C 1
ATOM 696 O O . ILE A 1 90 ? 6.647 0.228 0.909 1.00 90.75 90 ILE A O 1
ATOM 700 N N . LEU A 1 91 ? 8.392 -0.921 1.740 1.00 90.44 91 LEU A N 1
ATOM 701 C CA . LEU A 1 91 ? 8.929 -1.383 0.470 1.00 90.44 91 LEU A CA 1
ATOM 702 C C . LEU A 1 91 ? 8.682 -2.883 0.306 1.00 90.44 91 LEU A C 1
ATOM 704 O O . LEU A 1 91 ? 8.918 -3.646 1.244 1.00 90.44 91 LEU A O 1
ATOM 708 N N . PHE A 1 92 ? 8.285 -3.300 -0.895 1.00 91.00 92 PHE A N 1
ATOM 709 C CA . PHE A 1 92 ? 8.190 -4.693 -1.330 1.00 91.00 92 PHE A CA 1
ATOM 710 C C . PHE A 1 92 ? 9.024 -4.905 -2.599 1.00 91.00 92 PHE A C 1
ATOM 712 O O . PHE A 1 92 ? 8.958 -4.085 -3.514 1.00 91.00 92 PHE A O 1
ATOM 719 N N . TRP A 1 93 ? 9.802 -5.988 -2.662 1.00 90.44 93 TRP A N 1
ATOM 720 C CA . TRP A 1 93 ? 10.672 -6.307 -3.805 1.00 90.44 93 TRP A CA 1
ATOM 721 C C . TRP A 1 93 ? 11.013 -7.808 -3.867 1.00 90.44 93 TRP A C 1
ATOM 723 O O . TRP A 1 93 ? 10.538 -8.589 -3.037 1.00 90.44 93 TRP A O 1
ATOM 733 N N . ASP A 1 94 ? 11.851 -8.212 -4.833 1.00 86.00 94 ASP A N 1
ATOM 734 C CA . ASP A 1 94 ? 12.198 -9.618 -5.116 1.00 86.00 94 ASP A CA 1
ATOM 735 C C . ASP A 1 94 ? 10.959 -10.406 -5.567 1.00 86.00 94 ASP A C 1
ATOM 737 O O . ASP A 1 94 ? 10.389 -11.229 -4.844 1.00 86.00 94 ASP A O 1
ATOM 741 N N . GLY A 1 95 ? 10.492 -10.053 -6.765 1.00 89.69 95 GLY A N 1
ATOM 742 C CA . GLY A 1 95 ? 9.277 -10.557 -7.388 1.00 89.69 95 GLY A CA 1
ATOM 743 C C . GLY A 1 95 ? 8.880 -9.715 -8.599 1.00 89.69 95 GLY A C 1
ATOM 744 O O . GLY A 1 95 ? 9.621 -8.829 -9.016 1.00 89.69 95 GLY A O 1
ATOM 745 N N . GLU A 1 96 ? 7.710 -9.998 -9.159 1.00 91.12 96 GLU A N 1
ATOM 746 C CA . GLU A 1 96 ? 7.184 -9.311 -10.340 1.00 91.12 96 GLU A CA 1
ATOM 747 C C . GLU A 1 96 ? 5.650 -9.289 -10.284 1.00 91.12 96 GLU A C 1
ATOM 749 O O . GLU A 1 96 ? 5.026 -10.261 -9.851 1.00 91.12 96 GLU A O 1
ATOM 754 N N . VAL A 1 97 ? 5.047 -8.195 -10.749 1.00 92.56 97 VAL A N 1
ATOM 755 C CA . VAL A 1 97 ? 3.609 -8.098 -11.043 1.00 92.56 97 VAL A CA 1
ATOM 756 C C . VAL A 1 97 ? 3.455 -7.701 -12.506 1.00 92.56 97 VAL A C 1
ATOM 758 O O . VAL A 1 97 ? 3.735 -6.556 -12.870 1.00 92.56 97 VAL A O 1
ATOM 761 N N . ARG A 1 98 ? 3.050 -8.639 -13.363 1.00 93.12 98 ARG A N 1
ATOM 762 C CA . ARG A 1 98 ? 2.953 -8.400 -14.810 1.00 93.12 98 ARG A CA 1
ATOM 763 C C . ARG A 1 98 ? 1.691 -7.623 -15.171 1.00 93.12 98 ARG A C 1
ATOM 765 O O . ARG A 1 98 ? 0.738 -7.637 -14.393 1.00 93.12 98 ARG A O 1
ATOM 772 N N . PRO A 1 99 ? 1.639 -6.995 -16.356 1.00 93.75 99 PRO A N 1
ATOM 773 C CA . PRO A 1 99 ? 0.384 -6.522 -16.928 1.00 93.75 99 PRO A CA 1
ATOM 774 C C . PRO A 1 99 ? -0.706 -7.604 -16.872 1.00 93.75 99 PRO A C 1
ATOM 776 O O . PRO A 1 99 ? -0.505 -8.732 -17.320 1.00 93.75 99 PRO A O 1
ATOM 779 N N . GLY A 1 100 ? -1.853 -7.257 -16.296 1.00 94.38 100 GLY A N 1
ATOM 780 C CA . GLY A 1 100 ? -2.988 -8.140 -16.025 1.00 94.38 100 GLY A CA 1
ATOM 78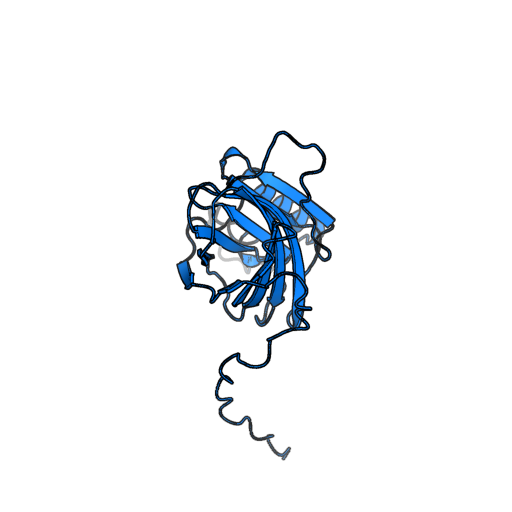1 C C . GLY A 1 100 ? -2.967 -8.832 -14.655 1.00 94.38 100 GLY A C 1
ATOM 782 O O . GLY A 1 100 ? -4.024 -9.268 -14.196 1.00 94.38 100 GLY A O 1
ATOM 783 N N . ASP A 1 101 ? -1.820 -8.906 -13.974 1.00 94.62 101 ASP A N 1
ATOM 784 C CA . ASP A 1 101 ? -1.719 -9.516 -12.647 1.00 94.62 101 ASP A CA 1
ATOM 785 C C . ASP A 1 101 ? -2.141 -8.544 -11.542 1.00 94.62 101 ASP A C 1
ATOM 787 O O . ASP A 1 101 ? -2.019 -7.323 -11.654 1.00 94.62 101 ASP A O 1
ATOM 791 N N . ALA A 1 102 ? -2.587 -9.104 -10.418 1.00 91.56 102 ALA A N 1
ATOM 792 C CA . ALA A 1 102 ? -2.837 -8.345 -9.203 1.00 91.56 102 ALA A CA 1
ATOM 793 C C . ALA A 1 102 ? -1.712 -8.527 -8.185 1.00 91.56 102 ALA A C 1
ATOM 795 O O . ALA A 1 102 ? -1.249 -9.643 -7.935 1.00 91.56 102 ALA A O 1
ATOM 796 N N . ILE A 1 103 ? -1.337 -7.435 -7.524 1.00 91.75 103 ILE A N 1
ATOM 797 C CA . ILE A 1 103 ? -0.557 -7.468 -6.292 1.00 91.75 103 ILE A CA 1
ATOM 798 C C . ILE A 1 103 ? -1.483 -7.529 -5.084 1.00 91.75 103 ILE A C 1
ATOM 800 O O . ILE A 1 103 ? -2.460 -6.790 -5.011 1.00 91.75 103 ILE A O 1
ATOM 804 N N . PHE A 1 104 ? -1.142 -8.364 -4.108 1.00 92.94 104 PHE A N 1
ATOM 805 C CA . PHE A 1 104 ? -1.823 -8.460 -2.824 1.00 92.94 104 PHE A CA 1
ATOM 806 C C . PHE A 1 104 ? -0.857 -8.087 -1.704 1.00 92.94 104 PHE A C 1
ATOM 808 O O . PHE A 1 104 ? 0.222 -8.673 -1.613 1.00 92.94 104 PHE A O 1
ATOM 815 N N . LYS A 1 105 ? -1.245 -7.129 -0.858 1.00 91.12 105 LYS A N 1
ATOM 816 C CA . LYS A 1 105 ? -0.431 -6.585 0.236 1.00 91.12 105 LYS A CA 1
ATOM 817 C C . LYS A 1 105 ? -1.229 -6.536 1.531 1.00 91.12 105 LYS A C 1
ATOM 819 O O . LYS A 1 105 ? -2.403 -6.168 1.519 1.00 91.12 105 LYS A O 1
ATOM 824 N N . MET A 1 106 ? -0.574 -6.840 2.644 1.00 91.25 106 MET A N 1
ATOM 825 C CA . MET A 1 106 ? -1.125 -6.648 3.983 1.00 91.25 106 MET A CA 1
ATOM 826 C C . MET A 1 106 ? -0.167 -5.835 4.848 1.00 91.25 106 MET A C 1
ATOM 828 O O . MET A 1 106 ? 1.048 -6.010 4.741 1.00 91.25 106 MET A O 1
ATOM 832 N N . ALA A 1 107 ? -0.733 -4.952 5.671 1.00 90.81 107 ALA A N 1
ATOM 833 C CA . ALA A 1 107 ? -0.034 -4.127 6.654 1.00 90.81 107 ALA A CA 1
ATOM 834 C C . ALA A 1 107 ? -0.913 -3.946 7.896 1.00 90.81 107 ALA A C 1
ATOM 836 O O . ALA A 1 107 ? -2.120 -3.763 7.767 1.00 90.81 107 ALA A O 1
ATOM 837 N N . ARG A 1 108 ? -0.330 -3.941 9.098 1.00 91.69 108 ARG A N 1
ATOM 838 C CA . ARG A 1 108 ? -1.030 -3.446 10.293 1.00 91.69 108 ARG A CA 1
ATOM 839 C C . ARG A 1 108 ? -0.662 -1.986 10.510 1.00 91.69 108 ARG A C 1
ATOM 841 O O . ARG A 1 108 ? 0.521 -1.669 10.563 1.00 91.69 108 ARG A O 1
ATOM 848 N N . LEU A 1 109 ? -1.659 -1.117 10.610 1.00 92.94 109 LEU A N 1
ATOM 849 C CA . LEU A 1 109 ? -1.495 0.330 10.690 1.00 92.94 109 LEU A CA 1
ATOM 850 C C . LEU A 1 109 ? -2.125 0.859 11.976 1.00 92.94 109 LEU A C 1
ATOM 852 O O . LEU A 1 109 ? -3.185 0.394 12.381 1.00 92.94 109 LEU A O 1
ATOM 856 N N . ASN A 1 110 ? -1.501 1.863 12.576 1.00 94.00 110 ASN A N 1
ATOM 857 C CA . ASN A 1 110 ? -2.132 2.747 13.542 1.00 94.00 110 ASN A CA 1
ATOM 858 C C . ASN A 1 110 ? -2.496 4.056 12.835 1.00 94.00 110 ASN A C 1
ATOM 860 O O . ASN A 1 110 ? -1.634 4.670 12.199 1.00 94.00 110 ASN A O 1
ATOM 864 N N . ILE A 1 111 ? -3.763 4.452 12.933 1.00 96.31 111 ILE A N 1
ATOM 865 C CA . ILE A 1 111 ? -4.327 5.637 12.288 1.00 96.31 111 ILE A CA 1
ATOM 866 C C . ILE A 1 111 ? -4.861 6.562 13.381 1.00 96.31 111 ILE A C 1
ATOM 868 O O . ILE A 1 111 ? -5.778 6.192 14.108 1.00 96.31 111 ILE A O 1
ATOM 872 N N . SER A 1 112 ? -4.302 7.764 13.508 1.00 95.62 112 SER A N 1
ATOM 873 C CA . SER A 1 112 ? -4.695 8.732 14.545 1.00 95.62 112 SER A CA 1
ATOM 874 C C . SER A 1 112 ? -5.776 9.723 14.102 1.00 95.62 112 SER A C 1
ATOM 876 O O . SER A 1 112 ? -6.373 10.386 14.948 1.00 95.62 112 SER A O 1
ATOM 878 N N . GLY A 1 113 ? -6.024 9.839 12.795 1.00 93.94 113 GLY A N 1
ATOM 879 C CA . GLY A 1 113 ? -6.989 10.773 12.216 1.00 93.94 113 GLY A CA 1
ATOM 880 C C . GLY A 1 113 ? -8.228 10.102 11.623 1.00 93.94 113 GLY A C 1
ATOM 881 O O . GLY A 1 113 ? -8.382 8.885 11.638 1.00 93.94 113 GLY A O 1
ATOM 882 N N . ASN A 1 114 ? -9.090 10.922 11.022 1.00 94.50 114 ASN A N 1
ATOM 883 C CA . ASN A 1 114 ? -10.311 10.468 10.338 1.00 94.50 114 ASN A CA 1
ATOM 884 C C . ASN A 1 114 ? -10.057 10.063 8.876 1.00 94.50 114 ASN A C 1
ATOM 886 O O . ASN A 1 114 ? -10.992 9.878 8.102 1.00 94.50 114 ASN A O 1
ATOM 890 N N . TYR A 1 115 ? -8.789 9.982 8.475 1.00 95.50 115 TYR A N 1
ATOM 891 C CA . TYR A 1 115 ? -8.366 9.561 7.149 1.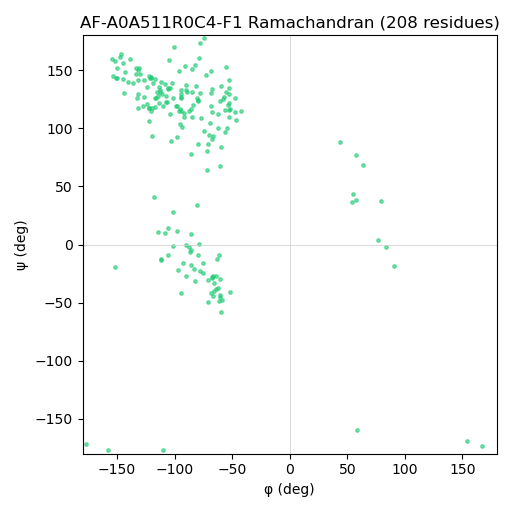00 95.50 115 TYR A CA 1
ATOM 892 C C . TYR A 1 115 ? -7.124 8.688 7.265 1.00 95.50 115 TYR A C 1
ATOM 894 O O . TYR A 1 115 ? -6.197 9.003 8.009 1.00 95.50 115 TYR A O 1
ATOM 902 N N . MET A 1 116 ? -7.085 7.633 6.462 1.00 96.56 116 MET A N 1
ATOM 903 C CA . MET A 1 116 ? -5.865 6.923 6.124 1.00 96.56 116 MET A CA 1
ATOM 904 C C . MET A 1 116 ? -5.356 7.499 4.807 1.00 96.56 116 MET A C 1
ATOM 906 O O . MET A 1 116 ? -6.018 7.380 3.773 1.00 96.56 116 MET A O 1
ATOM 910 N N . ILE A 1 117 ? -4.188 8.132 4.854 1.00 96.06 117 ILE A N 1
ATOM 911 C CA . ILE A 1 117 ? -3.517 8.678 3.677 1.00 96.06 117 ILE A CA 1
ATOM 912 C C . ILE A 1 117 ? -2.327 7.781 3.366 1.00 96.06 117 ILE A C 1
ATOM 914 O O . ILE A 1 117 ? -1.462 7.579 4.216 1.00 96.06 117 ILE A O 1
ATOM 918 N N . LEU A 1 118 ? -2.291 7.240 2.154 1.00 94.69 118 LEU A N 1
ATOM 919 C CA . LEU A 1 118 ? -1.196 6.414 1.658 1.00 94.69 118 LEU A CA 1
ATOM 920 C C . LEU A 1 118 ? -0.820 6.910 0.275 1.00 94.69 118 LEU A C 1
ATOM 922 O O . LEU A 1 118 ? -1.681 6.943 -0.603 1.00 94.69 118 LEU A O 1
ATOM 926 N N . SER A 1 119 ? 0.448 7.222 0.041 1.00 93.19 119 SER A N 1
ATOM 927 C CA . SER A 1 119 ? 0.938 7.327 -1.328 1.00 93.19 119 SER A CA 1
ATOM 928 C C . SER A 1 119 ? 1.596 6.024 -1.749 1.00 93.19 119 SER A C 1
ATOM 930 O O . SER A 1 119 ? 2.108 5.274 -0.919 1.00 93.19 119 SER A O 1
ATOM 932 N N . HIS A 1 120 ? 1.524 5.697 -3.030 1.00 91.69 120 HIS A N 1
ATOM 933 C CA . HIS A 1 120 ? 2.195 4.526 -3.560 1.00 91.69 120 HIS A CA 1
ATOM 934 C C . HIS A 1 120 ? 2.604 4.726 -5.008 1.00 91.69 120 HIS A C 1
ATOM 936 O O . HIS A 1 120 ? 1.975 5.463 -5.768 1.00 91.69 120 HIS A O 1
ATOM 942 N N . ASN A 1 121 ? 3.660 4.025 -5.368 1.00 88.31 121 ASN A N 1
ATOM 943 C CA . ASN A 1 121 ? 4.256 4.022 -6.684 1.00 88.31 121 ASN A CA 1
ATOM 944 C C . ASN A 1 121 ? 4.943 2.672 -6.911 1.00 88.31 121 ASN A C 1
ATOM 946 O O . ASN A 1 121 ? 5.277 1.932 -5.975 1.00 88.31 121 ASN A O 1
ATOM 950 N N . ARG A 1 122 ? 5.123 2.350 -8.189 1.00 85.12 122 ARG A N 1
ATOM 951 C CA . ARG A 1 122 ? 5.988 1.257 -8.628 1.00 85.12 122 ARG A CA 1
ATOM 952 C C . ARG A 1 122 ? 7.386 1.802 -8.877 1.00 85.12 122 ARG A C 1
ATOM 954 O O . ARG A 1 122 ? 7.510 2.970 -9.232 1.00 85.12 122 ARG A O 1
ATOM 961 N N . GLY A 1 123 ? 8.389 0.946 -8.760 1.00 71.75 123 GLY A N 1
ATOM 962 C CA . GLY A 1 123 ? 9.672 1.197 -9.402 1.00 71.75 123 GLY A CA 1
ATOM 963 C C . GLY A 1 123 ? 9.813 0.326 -10.648 1.00 71.75 123 GLY A C 1
ATOM 964 O O . GLY A 1 123 ? 9.433 -0.857 -10.643 1.00 71.75 123 GLY A O 1
ATOM 965 N N . GLY A 1 124 ? 10.278 0.941 -11.735 1.00 61.97 124 GLY A N 1
ATOM 966 C CA . GLY A 1 124 ? 10.609 0.279 -12.997 1.00 61.97 124 GLY A CA 1
ATOM 967 C C . GLY A 1 124 ? 12.114 0.036 -13.158 1.00 61.97 124 GLY A C 1
ATOM 968 O O . GLY A 1 124 ? 12.928 0.568 -12.411 1.00 61.97 124 GLY A O 1
ATOM 969 N N . LEU A 1 125 ? 12.493 -0.747 -14.178 1.00 53.44 125 LEU A N 1
ATOM 970 C CA . LEU A 1 125 ? 13.898 -0.893 -14.611 1.00 53.44 125 LEU A CA 1
ATOM 971 C C . LEU A 1 125 ? 14.503 0.444 -15.069 1.00 53.44 125 LEU A C 1
ATOM 973 O O . LEU A 1 125 ? 15.708 0.653 -14.944 1.00 53.44 125 LEU A O 1
ATOM 977 N N . THR A 1 126 ? 13.666 1.338 -15.601 1.00 52.34 126 THR A N 1
ATOM 978 C CA . THR A 1 126 ? 14.072 2.649 -16.119 1.00 52.34 126 THR A CA 1
ATOM 979 C C . THR A 1 126 ? 14.555 3.596 -15.034 1.00 52.34 126 THR A C 1
ATOM 981 O O . THR A 1 126 ? 15.428 4.404 -15.308 1.00 52.34 126 THR A O 1
ATOM 984 N N . ASP A 1 127 ? 14.050 3.457 -13.807 1.00 52.94 127 ASP A N 1
ATOM 985 C CA . ASP A 1 127 ? 14.307 4.407 -12.717 1.00 52.94 127 ASP A CA 1
ATOM 986 C C . ASP A 1 127 ? 15.686 4.209 -12.056 1.00 52.94 127 ASP A C 1
ATOM 988 O O . ASP A 1 127 ? 15.998 4.882 -11.081 1.00 52.94 127 ASP A O 1
ATOM 992 N N . ALA A 1 128 ? 16.494 3.241 -12.514 1.00 46.78 128 ALA A N 1
ATOM 993 C CA . ALA A 1 128 ? 17.772 2.923 -11.869 1.00 46.78 128 ALA A CA 1
ATOM 994 C C . ALA A 1 128 ? 18.871 2.336 -12.756 1.00 46.78 128 ALA A C 1
ATOM 996 O O . ALA A 1 128 ? 20.030 2.362 -12.356 1.00 46.78 128 ALA A O 1
ATOM 997 N N . ILE A 1 129 ? 18.554 1.774 -13.926 1.00 49.50 129 ILE A N 1
ATOM 998 C CA . ILE A 1 129 ? 19.605 1.236 -14.806 1.00 49.50 129 ILE A CA 1
ATOM 999 C C . ILE A 1 129 ? 20.246 2.337 -15.661 1.00 49.50 129 ILE A C 1
ATOM 1001 O O . ILE A 1 129 ? 21.374 2.158 -16.104 1.00 49.50 129 ILE A O 1
ATOM 1005 N N . PHE A 1 130 ? 19.570 3.473 -15.861 1.00 48.09 130 PHE A N 1
ATOM 1006 C CA . PHE A 1 130 ? 20.032 4.520 -16.779 1.00 48.09 130 PHE A CA 1
ATOM 1007 C C . PHE A 1 130 ? 20.470 5.830 -16.106 1.00 48.09 130 PHE A C 1
ATOM 1009 O O . PHE A 1 130 ? 21.145 6.613 -16.761 1.00 48.09 130 PHE A O 1
ATOM 1016 N N . ASP A 1 131 ? 20.162 6.054 -14.823 1.00 45.22 131 ASP A N 1
ATOM 1017 C CA . ASP A 1 131 ? 20.529 7.305 -14.130 1.00 45.22 131 ASP A CA 1
ATOM 1018 C C . ASP A 1 131 ? 21.952 7.291 -13.532 1.00 45.22 131 ASP A C 1
ATOM 1020 O O . ASP A 1 131 ? 22.506 8.349 -13.246 1.00 45.22 131 ASP A O 1
ATOM 1024 N N . GLU A 1 132 ? 22.591 6.123 -13.360 1.00 45.34 132 GLU A N 1
ATOM 1025 C CA . GLU A 1 132 ? 23.976 6.048 -12.849 1.00 45.34 132 GLU A CA 1
ATOM 1026 C C . GLU A 1 132 ? 25.059 6.201 -13.942 1.00 45.34 132 GLU A C 1
ATOM 1028 O O . GLU A 1 132 ? 26.236 6.311 -13.602 1.00 45.34 132 GLU A O 1
ATOM 1033 N N . ASP A 1 133 ? 24.683 6.284 -15.227 1.00 44.59 133 ASP A N 1
ATOM 1034 C CA . ASP A 1 133 ? 25.611 6.501 -16.356 1.00 44.59 133 ASP A CA 1
ATOM 1035 C C . ASP A 1 133 ? 25.695 7.979 -16.818 1.00 44.59 133 ASP A C 1
ATOM 1037 O O . ASP A 1 133 ? 26.340 8.275 -17.823 1.00 44.59 133 ASP A O 1
ATOM 1041 N N . GLU A 1 134 ? 25.150 8.951 -16.070 1.00 44.47 134 GLU A N 1
ATOM 1042 C CA . GLU A 1 134 ? 25.454 10.387 -16.282 1.00 44.47 134 GLU A CA 1
ATOM 1043 C C . GLU A 1 134 ? 26.794 10.819 -15.635 1.00 44.47 134 GLU A C 1
ATOM 1045 O O . GLU A 1 134 ? 26.969 11.943 -15.158 1.00 44.47 134 GLU A O 1
ATOM 1050 N N . GLY A 1 135 ? 27.780 9.920 -15.620 1.00 43.25 135 GLY A N 1
ATOM 1051 C CA . GLY A 1 135 ? 29.171 10.235 -15.310 1.00 43.25 135 GLY A CA 1
ATOM 1052 C C . GLY A 1 135 ? 29.962 10.515 -16.587 1.00 43.25 135 GLY A C 1
ATOM 1053 O O . GLY A 1 135 ? 30.364 9.577 -17.259 1.00 43.25 135 GLY A O 1
ATOM 1054 N N . GLU A 1 136 ? 30.188 11.799 -16.892 1.00 44.53 136 GLU A N 1
ATOM 1055 C CA . GLU A 1 136 ? 31.141 12.324 -17.893 1.00 44.53 136 GLU A CA 1
ATOM 1056 C C . GLU A 1 136 ? 31.176 11.588 -19.249 1.00 44.53 136 GLU A C 1
ATOM 1058 O O . GLU A 1 136 ? 32.021 10.733 -19.514 1.00 44.53 136 GLU A O 1
ATOM 1063 N N . SER A 1 137 ? 30.320 12.013 -20.185 1.00 41.34 137 SER A N 1
ATOM 1064 C CA . SER A 1 137 ? 30.553 11.735 -21.602 1.00 41.34 137 SER A CA 1
ATOM 1065 C C . SER A 1 137 ? 31.751 12.559 -22.094 1.00 41.34 137 SER A C 1
ATOM 1067 O O . SER A 1 137 ? 31.596 13.714 -22.499 1.00 41.34 137 SER A O 1
ATOM 1069 N N . ASP A 1 138 ? 32.946 11.972 -22.074 1.00 40.25 138 ASP A N 1
ATOM 1070 C CA . ASP A 1 138 ? 34.039 12.434 -22.926 1.00 40.25 138 ASP A CA 1
ATOM 1071 C C . ASP A 1 138 ? 33.661 12.130 -24.384 1.00 40.25 138 ASP A C 1
ATOM 1073 O O . ASP A 1 138 ? 33.512 10.975 -24.796 1.00 40.25 138 ASP A O 1
ATOM 1077 N N . ASP A 1 139 ? 33.465 13.205 -25.149 1.00 46.19 139 ASP A N 1
ATOM 1078 C CA . ASP A 1 139 ? 33.146 13.234 -26.576 1.00 46.19 139 ASP A CA 1
ATOM 1079 C C . ASP A 1 139 ? 34.261 12.556 -27.391 1.00 46.19 139 ASP A C 1
ATOM 1081 O O . ASP A 1 139 ? 35.193 13.181 -27.901 1.00 46.19 139 ASP A O 1
ATOM 1085 N N . THR A 1 140 ? 34.192 11.231 -27.487 1.00 44.53 140 THR A N 1
ATOM 1086 C CA . THR A 1 140 ? 34.982 10.440 -28.426 1.00 44.53 140 THR A CA 1
ATOM 1087 C C . THR A 1 140 ? 34.002 9.701 -29.322 1.00 44.53 140 THR A C 1
ATOM 1089 O O . THR A 1 140 ? 33.493 8.645 -28.969 1.00 44.53 140 THR A O 1
ATOM 1092 N N . GLY A 1 141 ? 33.679 10.308 -30.468 1.00 41.28 141 GLY A N 1
ATOM 1093 C CA . GLY A 1 141 ? 32.723 9.816 -31.467 1.00 41.28 141 GLY A CA 1
ATOM 1094 C C . GLY A 1 141 ? 33.068 8.456 -32.088 1.00 41.28 141 GLY A C 1
ATOM 1095 O O . GLY A 1 141 ? 33.350 8.360 -33.282 1.00 41.28 141 GLY A O 1
ATOM 1096 N N . LEU A 1 142 ? 33.017 7.399 -31.286 1.00 40.78 142 LEU A N 1
ATOM 1097 C CA . LEU A 1 142 ? 33.065 6.001 -31.683 1.00 40.78 142 LEU A CA 1
ATOM 1098 C C . LEU A 1 142 ? 31.698 5.391 -31.377 1.00 40.78 142 LEU A C 1
ATOM 1100 O O . LEU A 1 142 ? 31.141 5.619 -30.305 1.00 40.78 142 LEU A O 1
ATOM 1104 N N . GLU A 1 143 ? 31.151 4.656 -32.348 1.00 41.44 143 GLU A N 1
ATOM 1105 C CA . GLU A 1 143 ? 29.894 3.916 -32.229 1.00 41.44 143 GLU A CA 1
ATOM 1106 C C . GLU A 1 143 ? 29.888 3.126 -30.913 1.00 41.44 143 GLU A C 1
ATOM 1108 O O . GLU A 1 143 ? 30.636 2.161 -30.752 1.00 41.44 143 GLU A O 1
ATOM 1113 N N . GLN A 1 144 ? 29.088 3.579 -29.944 1.00 40.25 144 GLN A N 1
ATOM 1114 C CA . GLN A 1 144 ? 28.941 2.893 -28.671 1.00 40.25 144 GLN A CA 1
ATOM 1115 C C . GLN A 1 144 ? 28.190 1.588 -28.928 1.00 40.25 144 GLN A C 1
ATOM 1117 O O . GLN A 1 144 ? 26.976 1.577 -29.145 1.00 40.25 144 GLN A O 1
ATOM 1122 N N . ASP A 1 145 ? 28.939 0.484 -28.908 1.00 40.38 145 ASP A N 1
ATOM 1123 C CA . ASP A 1 145 ? 28.414 -0.847 -28.626 1.00 40.38 145 ASP A CA 1
ATOM 1124 C C . ASP A 1 145 ? 27.438 -0.711 -27.455 1.00 40.38 145 ASP A C 1
ATOM 1126 O O . ASP A 1 145 ? 27.835 -0.324 -26.355 1.00 40.38 145 ASP A O 1
ATOM 1130 N N . THR A 1 146 ? 26.153 -0.978 -27.698 1.00 41.09 146 THR A N 1
ATOM 1131 C CA . THR A 1 146 ? 25.126 -0.920 -26.655 1.00 41.09 146 THR A CA 1
ATOM 1132 C C . THR A 1 146 ? 25.604 -1.783 -25.486 1.00 41.09 146 THR A C 1
ATOM 1134 O O . THR A 1 146 ? 25.784 -2.992 -25.686 1.00 41.09 146 THR A O 1
ATOM 1137 N N . PRO A 1 147 ? 25.869 -1.212 -24.294 1.00 43.72 147 PRO A N 1
ATOM 1138 C CA . PRO A 1 147 ? 26.465 -1.972 -23.211 1.00 43.72 147 PRO A CA 1
ATOM 1139 C C . PRO A 1 147 ? 25.563 -3.164 -22.898 1.00 43.72 147 PRO A C 1
ATOM 1141 O O . PRO A 1 147 ? 24.357 -3.032 -22.680 1.00 43.72 147 PRO A O 1
ATOM 1144 N N . ARG A 1 148 ? 26.143 -4.369 -22.935 1.00 44.53 148 ARG A N 1
ATOM 1145 C CA . ARG A 1 148 ? 25.461 -5.587 -22.496 1.00 44.53 148 ARG A CA 1
ATOM 1146 C C . ARG A 1 148 ? 25.155 -5.421 -21.011 1.00 44.53 148 ARG A C 1
ATOM 1148 O O . ARG A 1 148 ? 26.041 -5.605 -20.183 1.00 44.53 148 ARG A O 1
ATOM 1155 N N . ILE A 1 149 ? 23.910 -5.071 -20.697 1.00 50.97 149 ILE A N 1
ATOM 1156 C CA . ILE A 1 149 ? 23.416 -4.972 -19.325 1.00 50.97 149 ILE A CA 1
ATOM 1157 C C . ILE A 1 149 ? 23.649 -6.327 -18.646 1.00 50.97 149 ILE A C 1
ATOM 1159 O O . ILE A 1 149 ? 23.065 -7.340 -19.042 1.00 50.97 149 ILE A O 1
ATOM 1163 N N . ASP A 1 150 ? 24.501 -6.350 -17.623 1.00 54.09 150 ASP A N 1
ATOM 1164 C CA . ASP A 1 150 ? 24.613 -7.477 -16.698 1.00 54.09 150 ASP A CA 1
ATOM 1165 C C . ASP A 1 150 ? 23.364 -7.493 -15.806 1.00 54.09 150 ASP A C 1
ATOM 1167 O O . ASP A 1 150 ? 23.341 -6.946 -14.702 1.00 54.09 150 ASP A O 1
ATOM 1171 N N . LEU A 1 151 ? 22.278 -8.047 -16.354 1.00 57.94 151 LEU A N 1
ATOM 1172 C CA . LEU A 1 151 ? 20.944 -8.044 -15.750 1.00 57.94 151 LEU A CA 1
ATOM 1173 C C . LEU A 1 151 ? 20.932 -8.555 -14.293 1.00 57.94 151 LEU A C 1
ATOM 1175 O O . LEU A 1 151 ? 20.257 -7.927 -13.476 1.00 57.94 151 LEU A O 1
ATOM 1179 N N . PRO A 1 152 ? 21.671 -9.624 -13.917 1.00 60.25 152 PRO A N 1
ATOM 1180 C CA . PRO A 1 152 ? 21.769 -10.050 -12.521 1.00 60.25 152 PRO A CA 1
ATOM 1181 C C . PRO A 1 152 ? 22.386 -8.991 -11.594 1.00 60.25 152 PRO A C 1
ATOM 1183 O O . PRO A 1 152 ? 21.802 -8.679 -10.559 1.00 60.25 152 PRO A O 1
ATOM 1186 N N . GLY A 1 153 ? 23.526 -8.398 -11.969 1.00 65.44 153 GLY A N 1
ATOM 1187 C CA . GLY A 1 153 ? 24.218 -7.408 -11.137 1.00 65.44 153 GLY A CA 1
ATOM 1188 C C . GLY A 1 153 ? 23.486 -6.065 -11.039 1.00 65.44 153 GLY A C 1
ATOM 1189 O O . GLY A 1 153 ? 23.560 -5.393 -10.010 1.00 65.44 153 GLY A O 1
ATOM 1190 N N . ALA A 1 154 ? 22.752 -5.680 -12.086 1.00 67.31 154 ALA A N 1
ATOM 1191 C CA . ALA A 1 154 ? 21.967 -4.447 -12.110 1.00 67.31 154 ALA A CA 1
ATOM 1192 C C . ALA A 1 154 ? 20.767 -4.492 -11.146 1.00 67.31 154 ALA A C 1
ATOM 1194 O O . ALA A 1 154 ? 20.519 -3.530 -10.422 1.00 67.31 154 ALA A O 1
ATOM 1195 N N . LEU A 1 155 ? 20.056 -5.623 -11.085 1.00 70.50 155 LEU A N 1
ATOM 1196 C CA . LEU A 1 155 ? 18.917 -5.813 -10.178 1.00 70.50 155 LEU A CA 1
ATOM 1197 C C . LEU A 1 155 ? 19.332 -5.798 -8.703 1.00 70.50 155 LEU A C 1
ATOM 1199 O O . LEU A 1 155 ? 18.635 -5.209 -7.878 1.00 70.50 155 LEU A O 1
ATOM 1203 N N . ASP A 1 156 ? 20.471 -6.405 -8.370 1.00 73.69 156 ASP A N 1
ATOM 1204 C CA . ASP A 1 156 ? 20.978 -6.404 -6.997 1.00 73.69 156 ASP A CA 1
ATOM 1205 C C . ASP A 1 156 ? 21.381 -4.993 -6.540 1.00 73.69 156 ASP A C 1
ATOM 1207 O O . ASP A 1 156 ? 20.985 -4.575 -5.448 1.00 73.69 156 ASP A O 1
ATOM 1211 N N . ARG A 1 157 ? 22.084 -4.226 -7.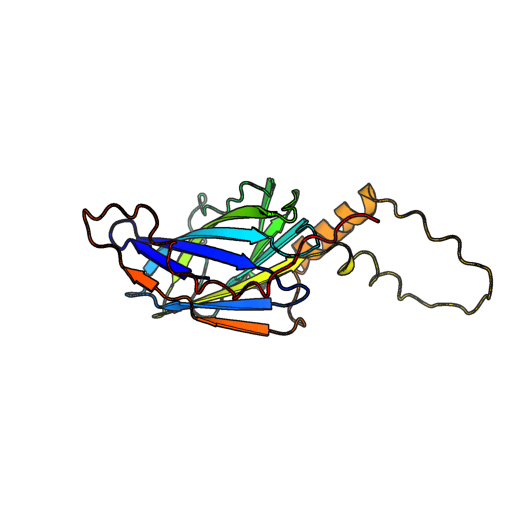391 1.00 73.50 157 ARG A N 1
ATOM 1212 C CA . ARG A 1 157 ? 22.406 -2.812 -7.118 1.00 73.50 157 ARG A CA 1
ATOM 1213 C C . ARG A 1 157 ? 21.149 -1.965 -6.968 1.00 73.50 157 ARG A C 1
ATOM 1215 O O . ARG A 1 157 ? 21.044 -1.186 -6.023 1.00 73.50 157 ARG A O 1
ATOM 1222 N N . TYR A 1 158 ? 20.165 -2.175 -7.839 1.00 74.19 158 TYR A N 1
ATOM 1223 C CA . TYR A 1 158 ? 18.879 -1.497 -7.742 1.00 74.19 158 TYR A CA 1
ATOM 1224 C C . TYR A 1 158 ? 18.185 -1.778 -6.407 1.00 74.19 158 TYR A C 1
ATOM 1226 O O . TYR A 1 158 ? 17.756 -0.852 -5.720 1.00 74.19 158 TYR A O 1
ATOM 1234 N N . TYR A 1 159 ? 18.118 -3.045 -5.992 1.00 77.88 159 TYR A N 1
ATOM 1235 C CA . TYR A 1 159 ? 17.531 -3.419 -4.708 1.00 77.88 159 TYR A CA 1
ATOM 1236 C C . TYR A 1 159 ? 18.302 -2.847 -3.516 1.00 77.88 159 TYR A C 1
ATOM 1238 O O . TYR A 1 159 ? 17.688 -2.398 -2.544 1.00 77.88 159 TYR A O 1
ATOM 1246 N N . GLU A 1 160 ? 19.631 -2.807 -3.574 1.00 79.81 160 GLU A N 1
ATOM 1247 C CA . GLU A 1 160 ? 20.443 -2.132 -2.560 1.00 79.81 160 GLU A CA 1
ATOM 1248 C C . GLU A 1 160 ? 20.117 -0.633 -2.484 1.00 79.81 160 GLU A C 1
ATOM 1250 O O . GLU A 1 160 ? 19.894 -0.110 -1.388 1.00 79.81 160 GLU A O 1
ATOM 1255 N N . HIS A 1 161 ? 20.001 0.034 -3.634 1.00 79.75 161 HIS A N 1
ATOM 1256 C CA . HIS A 1 161 ? 19.637 1.443 -3.722 1.00 79.75 161 HIS A CA 1
ATOM 1257 C C . HIS A 1 161 ? 18.256 1.701 -3.101 1.00 79.75 161 HIS A C 1
ATOM 1259 O O . HIS A 1 161 ? 18.144 2.437 -2.117 1.00 79.75 161 HIS A O 1
ATOM 1265 N N . ILE A 1 162 ? 17.197 1.045 -3.588 1.00 78.88 162 ILE A N 1
ATOM 1266 C CA . ILE A 1 162 ? 15.827 1.313 -3.112 1.00 78.88 162 ILE A CA 1
ATOM 1267 C C . ILE A 1 162 ? 15.617 0.893 -1.653 1.00 78.88 162 ILE A C 1
ATOM 1269 O O . ILE A 1 162 ? 14.800 1.479 -0.950 1.00 78.88 162 ILE A O 1
ATOM 1273 N N . THR A 1 163 ? 16.358 -0.095 -1.140 1.00 77.94 163 THR A N 1
ATOM 1274 C CA . THR A 1 163 ? 16.239 -0.491 0.277 1.00 77.94 163 THR A CA 1
ATOM 1275 C C . THR A 1 163 ? 16.910 0.491 1.236 1.00 77.94 163 THR A C 1
ATOM 1277 O O . THR A 1 163 ? 16.643 0.427 2.447 1.00 77.94 163 THR A O 1
ATOM 1280 N N . ARG A 1 164 ? 17.772 1.376 0.722 1.00 77.88 164 ARG A N 1
ATOM 1281 C CA . ARG A 1 164 ? 18.348 2.513 1.452 1.00 77.88 164 ARG A CA 1
ATOM 1282 C C . ARG A 1 164 ? 17.554 3.793 1.234 1.00 77.88 164 ARG A C 1
ATOM 1284 O O . ARG A 1 164 ? 17.348 4.532 2.190 1.00 77.88 164 ARG A O 1
ATOM 1291 N N . HIS A 1 165 ? 17.121 4.044 0.004 1.00 74.56 165 HIS A N 1
ATOM 1292 C CA . HIS A 1 165 ? 16.626 5.354 -0.409 1.00 74.56 165 HIS A CA 1
ATOM 1293 C C . HIS A 1 165 ? 15.126 5.390 -0.717 1.00 74.56 165 HIS A C 1
ATOM 1295 O O . HIS A 1 165 ? 14.571 6.476 -0.800 1.00 74.56 165 HIS A O 1
ATOM 1301 N N . GLY A 1 166 ? 14.438 4.253 -0.843 1.00 73.56 166 GLY A N 1
ATOM 1302 C CA . GLY A 1 166 ? 13.084 4.238 -1.404 1.00 73.56 166 GLY A CA 1
ATOM 1303 C C . GLY A 1 166 ? 13.051 4.821 -2.825 1.00 73.56 166 GLY A C 1
ATOM 1304 O O . GLY A 1 166 ? 14.084 4.860 -3.491 1.00 73.56 166 GLY A O 1
ATOM 1305 N N . PHE A 1 167 ? 11.882 5.261 -3.298 1.00 77.06 167 PHE A N 1
ATOM 1306 C CA . PHE A 1 167 ? 11.751 5.985 -4.573 1.00 77.06 167 PHE A CA 1
ATOM 1307 C C . PHE A 1 167 ? 10.519 6.908 -4.656 1.00 77.06 167 PHE A C 1
ATOM 1309 O O . PHE A 1 167 ? 9.522 6.730 -3.951 1.00 77.06 167 PHE A O 1
ATOM 1316 N N . GLY A 1 168 ? 10.593 7.875 -5.580 1.00 64.06 168 GLY A N 1
ATOM 1317 C CA . GLY A 1 168 ? 9.474 8.672 -6.096 1.00 64.06 168 GLY A CA 1
ATOM 1318 C C . GLY A 1 168 ? 8.980 9.838 -5.238 1.00 64.06 168 GLY A C 1
ATOM 1319 O O . GLY A 1 168 ? 7.778 10.123 -5.232 1.00 64.06 168 GLY A O 1
ATOM 1320 N N . ASP A 1 169 ? 9.905 10.542 -4.580 1.00 63.19 169 ASP A N 1
ATOM 1321 C CA . ASP A 1 169 ? 9.623 11.858 -3.989 1.00 63.19 169 ASP A CA 1
ATOM 1322 C C . ASP A 1 169 ? 9.353 12.928 -5.072 1.00 63.19 169 ASP A C 1
ATOM 1324 O O . ASP A 1 169 ? 8.537 13.826 -4.849 1.00 63.19 169 ASP A O 1
ATOM 1328 N N . ASP A 1 170 ? 9.934 12.762 -6.267 1.00 74.00 170 ASP A N 1
ATOM 1329 C CA . ASP A 1 170 ? 9.896 13.742 -7.365 1.00 74.00 170 ASP A CA 1
ATOM 1330 C C . ASP A 1 170 ? 8.878 13.422 -8.477 1.00 74.00 170 ASP A C 1
ATOM 1332 O O . ASP A 1 170 ? 8.719 14.190 -9.428 1.00 74.00 170 ASP A O 1
ATOM 1336 N N . LEU A 1 171 ? 8.153 12.302 -8.372 1.00 81.75 171 LEU A N 1
ATOM 1337 C CA . LEU A 1 171 ? 7.155 11.933 -9.379 1.00 81.75 171 LEU A CA 1
ATOM 1338 C C . LEU A 1 171 ? 5.902 12.824 -9.289 1.00 81.75 171 LEU A C 1
ATOM 1340 O O . LEU A 1 171 ? 5.459 13.162 -8.182 1.00 81.75 171 LEU A O 1
ATOM 1344 N N . PRO A 1 172 ? 5.251 13.135 -10.429 1.00 88.56 172 PRO A N 1
ATOM 1345 C CA . PRO A 1 172 ? 3.941 13.773 -10.438 1.00 88.56 172 PRO A CA 1
ATOM 1346 C C . PRO A 1 172 ? 2.929 13.004 -9.582 1.00 88.56 172 PRO A C 1
ATOM 1348 O O . PRO A 1 172 ? 2.908 11.770 -9.568 1.00 88.56 172 PRO A O 1
ATOM 1351 N N . LYS A 1 173 ? 2.073 13.739 -8.865 1.00 91.00 173 LYS A N 1
ATOM 1352 C CA . LYS A 1 173 ? 1.109 13.163 -7.920 1.00 91.00 173 LYS A CA 1
ATOM 1353 C C . LYS A 1 173 ? -0.305 13.196 -8.478 1.00 91.00 173 LYS A C 1
ATOM 1355 O O . LYS A 1 173 ? -0.759 14.231 -8.960 1.00 91.00 173 LYS A O 1
ATOM 1360 N N . ILE A 1 174 ? -1.008 12.075 -8.349 1.00 92.38 174 ILE A N 1
ATOM 1361 C CA . ILE A 1 174 ? -2.446 11.976 -8.612 1.00 92.38 174 ILE A CA 1
ATOM 1362 C C . ILE A 1 174 ? -3.141 11.687 -7.288 1.00 92.38 174 ILE A C 1
ATOM 1364 O O . ILE A 1 174 ? -2.843 10.687 -6.636 1.00 92.38 174 ILE A O 1
ATOM 1368 N N . GLU A 1 175 ? -4.068 12.552 -6.889 1.00 93.19 175 GLU A N 1
ATOM 1369 C CA . GLU A 1 175 ? -4.861 12.356 -5.678 1.00 93.19 175 GLU A CA 1
ATOM 1370 C C . GLU A 1 175 ? -6.146 11.585 -5.983 1.00 93.19 175 GLU A C 1
ATOM 1372 O O . GLU A 1 175 ? -6.875 11.897 -6.925 1.00 93.19 175 GLU A O 1
ATOM 1377 N N . VAL A 1 176 ? -6.428 10.571 -5.168 1.00 91.38 176 VAL A N 1
ATOM 1378 C CA . VAL A 1 176 ? -7.615 9.726 -5.286 1.00 91.38 176 VAL A CA 1
ATOM 1379 C C . VAL A 1 176 ? -8.269 9.606 -3.919 1.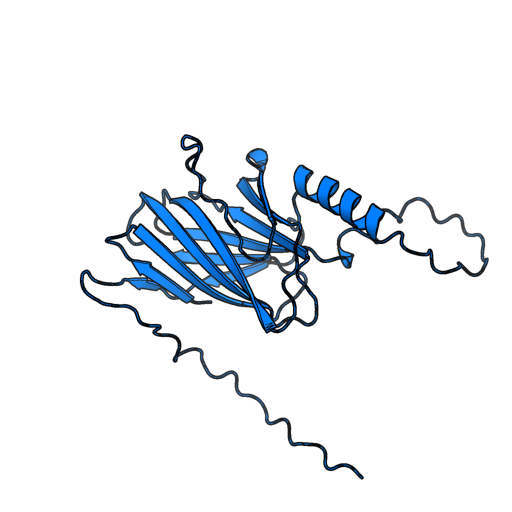00 91.38 176 VAL A C 1
ATOM 1381 O O . VAL A 1 176 ? -7.697 9.034 -2.989 1.00 91.38 176 VAL A O 1
ATOM 1384 N N . GLU A 1 177 ? -9.498 10.092 -3.798 1.00 91.88 177 GLU A N 1
ATOM 1385 C CA . GLU A 1 177 ? -10.347 9.760 -2.658 1.00 91.88 177 GLU A CA 1
ATOM 1386 C C . GLU A 1 177 ? -11.077 8.449 -2.951 1.00 91.88 177 GLU A C 1
ATOM 1388 O O . GLU A 1 177 ? -11.833 8.341 -3.919 1.00 91.88 177 GLU A O 1
ATOM 1393 N N . ALA A 1 178 ? -10.806 7.418 -2.151 1.00 88.19 178 ALA A N 1
ATOM 1394 C CA . ALA A 1 178 ? -11.450 6.128 -2.326 1.00 88.19 178 ALA A CA 1
ATOM 1395 C C . ALA A 1 178 ? -12.854 6.179 -1.700 1.00 88.19 178 ALA A C 1
ATOM 1397 O O . ALA A 1 178 ? -12.958 6.437 -0.499 1.00 88.19 178 ALA A O 1
ATOM 1398 N N . PRO A 1 179 ? -13.930 5.890 -2.455 1.00 88.56 179 PRO A N 1
ATOM 1399 C CA . PRO A 1 179 ? -15.245 5.713 -1.857 1.00 88.56 179 PRO A CA 1
ATOM 1400 C C . PRO A 1 179 ? -15.198 4.561 -0.845 1.00 88.56 179 PRO A C 1
ATOM 1402 O O . PRO A 1 179 ? -14.599 3.517 -1.120 1.00 88.56 179 PRO A O 1
ATOM 1405 N N . VAL A 1 180 ? -15.825 4.764 0.318 1.00 90.56 180 VAL A N 1
ATOM 1406 C CA . VAL A 1 180 ? -15.809 3.824 1.447 1.00 90.56 180 VAL A CA 1
ATOM 1407 C C . VAL A 1 180 ? -17.201 3.272 1.714 1.00 90.56 180 VAL A C 1
ATOM 1409 O O . VAL A 1 180 ? -18.158 4.026 1.884 1.00 90.56 180 VAL A O 1
ATOM 1412 N N . ARG A 1 181 ? -17.285 1.948 1.840 1.00 89.88 181 ARG A N 1
ATOM 1413 C CA . ARG A 1 181 ? -18.424 1.247 2.442 1.00 89.88 181 ARG A CA 1
ATOM 1414 C C . ARG A 1 181 ? -18.043 0.741 3.832 1.00 89.88 181 ARG A C 1
ATOM 1416 O O . ARG A 1 181 ? -16.976 0.160 3.998 1.00 89.88 181 ARG A O 1
ATOM 1423 N N . ILE A 1 182 ? -18.912 0.942 4.817 1.00 89.00 182 ILE A N 1
ATOM 1424 C CA . ILE A 1 182 ? -18.747 0.379 6.163 1.00 89.00 182 ILE A CA 1
ATOM 1425 C C . ILE A 1 182 ? -19.615 -0.876 6.252 1.00 89.00 182 ILE A C 1
ATOM 1427 O O . ILE A 1 182 ? -20.832 -0.778 6.082 1.00 89.00 182 ILE A O 1
ATOM 1431 N N . VAL A 1 183 ? -18.994 -2.029 6.493 1.00 86.00 183 VAL A N 1
ATOM 1432 C CA . VAL A 1 183 ? -19.684 -3.319 6.642 1.00 86.00 183 VAL A CA 1
ATOM 1433 C C . VAL A 1 183 ? -20.298 -3.391 8.032 1.00 86.00 183 VAL A C 1
ATOM 1435 O O . VAL A 1 183 ? -19.629 -3.093 9.026 1.00 86.00 183 VAL A O 1
ATOM 1438 N N . GLN A 1 184 ? -21.577 -3.752 8.103 1.00 79.38 184 GLN A N 1
ATOM 1439 C CA . GLN A 1 184 ? -22.261 -3.937 9.381 1.00 79.38 184 GLN A CA 1
ATOM 1440 C C . GLN A 1 184 ? -22.022 -5.354 9.933 1.00 7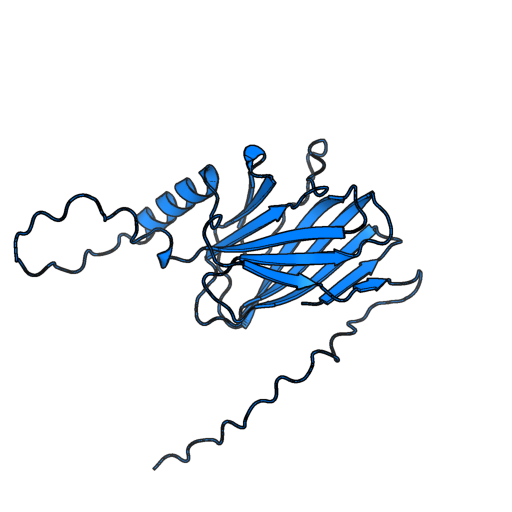9.38 184 GLN A C 1
ATOM 1442 O O . GLN A 1 184 ? -21.873 -6.297 9.154 1.00 79.38 184 GLN A O 1
ATOM 1447 N N . PRO A 1 185 ? -22.040 -5.546 11.264 1.00 72.19 185 PRO A N 1
ATOM 1448 C CA . PRO A 1 185 ? -21.932 -6.876 11.860 1.00 72.19 185 PRO A CA 1
ATOM 1449 C C . PRO A 1 185 ? -22.967 -7.856 11.285 1.00 72.19 185 PRO A C 1
ATOM 1451 O O . PRO A 1 185 ? -24.162 -7.556 11.232 1.00 72.19 185 PRO A O 1
ATOM 1454 N N . GLY A 1 186 ? -22.511 -9.036 10.857 1.00 65.94 186 GLY A N 1
ATOM 1455 C CA . GLY A 1 186 ? -23.352 -10.076 10.243 1.00 65.94 186 GLY A CA 1
ATOM 1456 C C . GLY A 1 186 ? -23.618 -9.913 8.740 1.00 65.94 186 GLY A C 1
ATOM 1457 O O . GLY A 1 186 ? -24.254 -10.781 8.138 1.00 65.94 186 GLY A O 1
ATOM 1458 N N . GLU A 1 187 ? -23.121 -8.847 8.113 1.00 70.12 187 GLU A N 1
ATOM 1459 C CA . GLU A 1 187 ? -23.132 -8.682 6.662 1.00 70.12 187 GLU A CA 1
ATOM 1460 C C . GLU A 1 187 ? -21.926 -9.413 6.051 1.00 70.12 187 GLU A C 1
ATOM 1462 O O . GLU A 1 187 ? -20.775 -9.126 6.371 1.00 70.12 187 GLU A O 1
ATOM 1467 N N . ILE A 1 188 ? -22.174 -10.383 5.165 1.00 56.31 188 ILE A N 1
ATOM 1468 C CA . ILE A 1 188 ? -21.103 -10.986 4.366 1.00 56.31 188 ILE A CA 1
ATOM 1469 C C . ILE A 1 188 ? -20.892 -10.091 3.150 1.00 56.31 188 ILE A C 1
ATOM 1471 O O . ILE A 1 188 ? -21.732 -10.064 2.247 1.00 56.31 188 ILE A O 1
ATOM 1475 N N . ASP A 1 189 ? -19.762 -9.391 3.096 1.00 56.78 189 ASP A N 1
ATOM 1476 C CA . ASP A 1 189 ? -19.393 -8.650 1.895 1.00 56.78 189 ASP A CA 1
ATOM 1477 C C . ASP A 1 189 ? -18.784 -9.593 0.852 1.00 56.78 189 ASP A C 1
ATOM 1479 O O . ASP A 1 189 ? -17.572 -9.791 0.757 1.00 56.78 189 ASP A O 1
ATOM 1483 N N . ILE A 1 190 ? -19.654 -10.206 0.050 1.00 52.78 190 ILE A N 1
ATOM 1484 C CA . ILE A 1 190 ? -19.250 -10.835 -1.207 1.00 52.78 190 ILE A CA 1
ATOM 1485 C C . ILE A 1 190 ? -19.261 -9.734 -2.263 1.00 52.78 190 ILE A C 1
ATOM 1487 O O . ILE A 1 190 ? -20.175 -9.641 -3.074 1.00 52.78 190 ILE A O 1
ATOM 1491 N N . LEU A 1 191 ? -18.222 -8.903 -2.252 1.00 46.00 191 LEU A N 1
ATOM 1492 C CA . LEU A 1 191 ? -17.798 -8.162 -3.430 1.00 46.00 191 LEU A CA 1
ATOM 1493 C C . LEU A 1 191 ? -18.884 -7.247 -4.056 1.00 46.00 191 LEU A C 1
ATOM 1495 O O . LEU A 1 191 ? -19.387 -7.535 -5.144 1.00 46.00 191 LEU A O 1
ATOM 1499 N N . SER A 1 192 ? -19.171 -6.072 -3.479 1.00 40.81 192 SER A N 1
ATOM 1500 C CA . SER A 1 192 ? -19.836 -4.985 -4.230 1.00 40.81 192 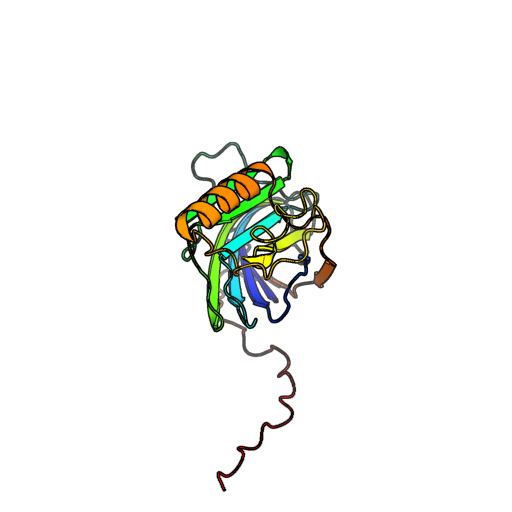SER A CA 1
ATOM 1501 C C . SER A 1 192 ? -18.884 -4.349 -5.261 1.00 40.81 192 SER A C 1
ATOM 1503 O O . SER A 1 192 ? -18.520 -3.181 -5.149 1.00 40.81 192 SER A O 1
ATOM 1505 N N . PHE A 1 193 ? -18.441 -5.122 -6.258 1.00 45.38 193 PHE A N 1
ATOM 1506 C CA . PHE A 1 193 ? -17.487 -4.694 -7.298 1.00 45.38 193 PHE A CA 1
ATOM 1507 C C . PHE A 1 193 ? -18.126 -4.446 -8.671 1.00 45.38 193 PHE A C 1
ATOM 1509 O O . PHE A 1 193 ? -17.423 -4.291 -9.664 1.00 45.38 193 PHE A O 1
ATOM 1516 N N . THR A 1 194 ? -19.454 -4.349 -8.757 1.00 38.72 194 THR A N 1
ATOM 1517 C CA . THR A 1 194 ? -20.154 -4.149 -10.039 1.00 38.72 194 THR A CA 1
ATOM 1518 C C . THR A 1 194 ? -20.384 -2.690 -10.440 1.00 38.72 194 THR A C 1
ATOM 1520 O O . THR A 1 194 ? -20.910 -2.461 -11.521 1.00 38.72 194 THR A O 1
ATOM 1523 N N . ASN A 1 195 ? -19.970 -1.702 -9.637 1.00 35.81 195 ASN A N 1
ATOM 1524 C CA . ASN A 1 195 ? -20.190 -0.279 -9.942 1.00 35.81 195 ASN A CA 1
ATOM 1525 C C . ASN A 1 195 ? -18.885 0.516 -10.108 1.00 35.81 195 ASN A C 1
ATOM 1527 O O . ASN A 1 195 ? -18.781 1.657 -9.660 1.00 35.81 195 ASN A O 1
ATOM 1531 N N . LEU A 1 196 ? -17.881 -0.056 -10.777 1.00 35.66 196 LEU A N 1
ATOM 1532 C CA . LEU A 1 196 ? -16.944 0.805 -11.499 1.00 35.66 196 LEU A CA 1
ATOM 1533 C C . LEU A 1 196 ? -17.730 1.412 -12.671 1.00 35.66 196 LEU A C 1
ATOM 1535 O O . LEU A 1 196 ? -18.412 0.650 -13.364 1.00 35.66 196 LEU A O 1
ATOM 1539 N N . PRO A 1 197 ? -17.700 2.739 -12.904 1.00 35.38 197 PRO A N 1
ATOM 1540 C CA . PRO A 1 197 ? -18.235 3.278 -14.144 1.00 35.38 197 PRO A CA 1
ATOM 1541 C C . PRO A 1 197 ? -17.559 2.509 -15.272 1.00 35.38 197 PRO A C 1
ATOM 1543 O O . PRO A 1 197 ? -16.330 2.441 -15.320 1.00 35.38 197 PRO A O 1
ATOM 1546 N N . GLN A 1 198 ? -18.357 1.858 -16.121 1.00 37.06 198 GLN A N 1
ATOM 1547 C CA . GLN A 1 198 ? -17.835 1.273 -17.344 1.00 37.06 198 GLN A CA 1
ATOM 1548 C C . GLN A 1 198 ? -17.091 2.400 -18.050 1.00 37.06 198 GLN A C 1
ATOM 1550 O O . GLN A 1 198 ? -17.713 3.362 -18.503 1.00 37.06 198 GLN A O 1
ATOM 1555 N N . ALA A 1 199 ? -15.760 2.318 -18.086 1.00 38.75 199 ALA A N 1
ATOM 1556 C CA . ALA A 1 199 ? -14.996 3.106 -19.024 1.00 38.75 199 ALA A CA 1
ATOM 1557 C C . ALA A 1 199 ? -15.642 2.807 -20.373 1.00 38.75 199 ALA A C 1
ATOM 1559 O O . ALA A 1 199 ? -15.722 1.643 -20.772 1.00 38.75 199 ALA A O 1
ATOM 1560 N N . HIS A 1 200 ? -16.216 3.831 -21.001 1.00 35.38 200 HIS A N 1
ATOM 1561 C CA . HIS A 1 200 ? -16.733 3.719 -22.348 1.00 35.38 200 HIS A CA 1
ATOM 1562 C C . HIS A 1 200 ? -15.568 3.251 -23.216 1.00 35.38 200 HIS A C 1
ATOM 1564 O O . HIS A 1 200 ? -14.720 4.043 -23.622 1.00 35.38 200 HIS A O 1
ATOM 1570 N N . SER A 1 201 ? -15.500 1.946 -23.462 1.00 39.34 201 SER A N 1
ATOM 1571 C CA . SER A 1 201 ? -14.654 1.379 -24.486 1.00 39.34 201 SER A CA 1
ATOM 1572 C C . SER A 1 201 ? -15.244 1.863 -25.802 1.00 39.34 201 SER A C 1
ATOM 1574 O O . SER A 1 201 ? -16.192 1.297 -26.345 1.00 39.34 201 SER A O 1
ATOM 1576 N N . GLY A 1 202 ? -14.715 2.987 -26.289 1.00 35.19 202 GLY A N 1
ATOM 1577 C CA . GLY A 1 202 ? -14.809 3.335 -27.697 1.00 35.19 202 GLY A CA 1
ATOM 1578 C C . GLY A 1 202 ? -14.405 2.091 -28.478 1.00 35.19 202 GLY A C 1
ATOM 1579 O O . GLY A 1 202 ? -13.294 1.589 -28.316 1.00 35.19 202 GLY A O 1
ATOM 1580 N N . GLY A 1 203 ? -15.371 1.524 -29.200 1.00 31.17 203 GLY A N 1
ATOM 1581 C CA . GLY A 1 203 ? -15.288 0.179 -29.741 1.00 31.17 203 GLY A CA 1
ATOM 1582 C C . GLY A 1 203 ? -14.027 -0.028 -30.569 1.00 31.17 203 GLY A C 1
ATOM 1583 O O . GLY A 1 203 ? -13.832 0.614 -31.599 1.00 31.17 203 GLY A O 1
ATOM 1584 N N . ILE A 1 204 ? -13.198 -0.980 -30.149 1.00 36.97 204 ILE A N 1
ATOM 1585 C CA . ILE A 1 204 ? -12.207 -1.579 -31.033 1.00 36.97 204 ILE A CA 1
ATOM 1586 C C . ILE A 1 204 ? -12.995 -2.509 -31.955 1.00 36.97 204 ILE A C 1
ATOM 1588 O O . ILE A 1 204 ? -13.361 -3.621 -31.572 1.00 36.97 204 ILE A O 1
ATOM 1592 N N . GLN A 1 205 ? -13.314 -2.034 -33.159 1.00 36.78 205 GLN A N 1
ATOM 1593 C CA . GLN A 1 205 ? -13.780 -2.928 -34.213 1.00 36.78 205 GLN A CA 1
ATOM 1594 C C . GLN A 1 205 ? -12.622 -3.849 -34.627 1.00 36.78 205 GLN A C 1
ATOM 1596 O O . GLN A 1 205 ? -11.503 -3.365 -34.827 1.00 36.78 205 GLN A O 1
ATOM 1601 N N . PRO A 1 206 ? -12.854 -5.165 -34.771 1.00 38.75 206 PRO A N 1
ATOM 1602 C CA . PRO A 1 206 ? -11.844 -6.067 -35.301 1.00 38.75 206 PRO A CA 1
ATOM 1603 C C . PRO A 1 206 ? -11.473 -5.627 -36.719 1.00 38.75 206 PRO A C 1
ATOM 1605 O O . PRO A 1 206 ? -12.339 -5.527 -37.584 1.00 38.75 206 PRO A O 1
ATOM 1608 N N . ARG A 1 207 ? -10.184 -5.370 -36.969 1.00 40.25 207 ARG A N 1
ATOM 1609 C CA . ARG A 1 207 ? -9.672 -5.246 -38.338 1.00 40.25 207 ARG A CA 1
ATOM 1610 C C . ARG A 1 207 ? -9.887 -6.585 -39.040 1.00 40.25 207 ARG A C 1
ATOM 1612 O O . ARG A 1 207 ? -9.248 -7.576 -38.682 1.00 40.25 207 ARG A O 1
ATOM 1619 N N . GLU A 1 208 ? -10.773 -6.605 -40.030 1.00 40.34 208 GLU A N 1
ATOM 1620 C CA . GLU A 1 208 ? -10.830 -7.688 -41.005 1.00 40.34 208 GLU A CA 1
ATOM 1621 C C . GLU A 1 208 ? -9.457 -7.800 -41.677 1.00 40.34 208 GLU A C 1
ATOM 1623 O O . GLU A 1 208 ? -8.876 -6.808 -42.125 1.00 40.34 208 GLU A O 1
ATOM 1628 N N . ARG A 1 209 ? -8.895 -9.010 -41.663 1.00 41.94 209 ARG A N 1
ATOM 1629 C CA . ARG A 1 209 ? -7.649 -9.311 -42.365 1.00 41.94 209 ARG A CA 1
ATOM 1630 C C . ARG A 1 209 ? -7.926 -9.243 -43.868 1.00 41.94 209 ARG A C 1
ATOM 1632 O O . ARG A 1 209 ? -8.762 -10.004 -44.350 1.00 41.94 209 ARG A O 1
ATOM 1639 N N . ALA A 1 210 ? -7.227 -8.343 -44.556 1.00 48.41 210 ALA A N 1
ATOM 1640 C CA . ALA A 1 210 ? -7.047 -8.376 -46.006 1.00 48.41 210 ALA A CA 1
ATOM 1641 C C . ALA A 1 210 ? -5.941 -9.369 -46.382 1.00 48.41 210 ALA A C 1
ATOM 1643 O O . ALA A 1 210 ? -4.996 -9.520 -45.569 1.00 48.41 210 ALA A O 1
#

Secondary structure (DSSP, 8-state):
-EEEEETTTTEEEEEEEE---S-EEEEEEE-SS-EEEEEEEEEEE-SSS-EEEEEEEE-TTEE--TT-TT---EESSEEEEEEETTTTEEEEEEEEE-TTPEEEEEEEEEE-SSEEEEEEEEEPTHHHHSSTT-S------S--------HHHHHHHHHHHHHHH-S-SSS-EEEEEPPEEEEPTT-------S-S--------------

InterPro domains:
  IPR046308 Protein of unknown function DUF6423 [PF19987] (1-124)

Radius of gyration: 20.17 Å; Cα contacts (8 Å, |Δi|>4): 392; chains: 1; bounding box: 58×26×65 Å

Foldseek 3Di:
DAWEAEPVQQEIEEEEEDADAQAKEKEKEFAPAFFKHKYKYKYAYQYQAKFQKKKKAWDPQKAAPVPDPPFFFDKPFFPDWDQPPVRNMIMGHDGIHHNGGMIITIGIMGGHDRIGIMIMHGDHLVVQPPPVPPPDDPPDPDPDPPPPPPVVVRVVVVCVCCVNPNDDPPTHYDYDYHHYHYDDPPDDPPDPPPPDPPPPPPDPDDPDDD